Protein AF-A0A401NUR6-F1 (afdb_monomer_lite)

Foldseek 3Di:
DVVLVVLVVVLVVCCVPVNLVVSLVSLVVSVVVLVVVLVVVVVVVVVVVVVVVPPPDDDDDDDDDDDDDDDDDDDDDDDDDDDDDDDDDDDDDDDDPDPVVVVVVVVVVVVVCVLVSLVPGDLVSLVSLLVSLLSNLVSCLVVLVLVSNVVSLVVSCSSPVQALSSLQSQLSSCVSVVNNVSNLVSLVSSCVVPVPDPVSVVSND

InterPro domains:
  IPR011990 Tetratricopeptide-like helical domain superfamily [G3DSA:1.25.40.10] (119-204)
  IPR011990 Tetratricopeptide-like helical domain superfamily [SSF48452] (119-204)
  IPR019734 Tetratricopeptide repeat [PS50005] (164-197)
  IPR051722 Endocytosis and PI4K-regulating protein [PTHR23083] (4-204)

Structure (mmCIF, N/CA/C/O backbone):
data_AF-A0A401NUR6-F1
#
_entry.id   AF-A0A401NUR6-F1
#
loop_
_atom_site.group_PDB
_atom_site.id
_atom_site.type_symbol
_atom_site.label_atom_id
_atom_site.label_alt_id
_atom_site.label_comp_id
_atom_site.label_asym_id
_atom_site.label_entity_id
_atom_site.label_seq_id
_atom_site.pdbx_PDB_ins_code
_atom_site.Cartn_x
_atom_site.Cartn_y
_atom_site.Cartn_z
_atom_site.occupancy
_atom_site.B_iso_or_equiv
_atom_site.auth_seq_id
_atom_site.auth_comp_id
_atom_site.auth_asym_id
_atom_site.auth_atom_id
_atom_site.pdbx_PDB_model_num
ATOM 1 N N . MET A 1 1 ? 5.534 -1.173 19.220 1.00 58.62 1 MET A N 1
ATOM 2 C CA . MET A 1 1 ? 6.115 -1.727 17.972 1.00 58.62 1 MET A CA 1
ATOM 3 C C . MET A 1 1 ? 5.494 -3.069 17.575 1.00 58.62 1 MET A C 1
ATOM 5 O O . MET A 1 1 ? 4.921 -3.128 16.500 1.00 58.62 1 MET A O 1
ATOM 9 N N . LEU A 1 2 ? 5.510 -4.109 18.428 1.00 65.81 2 LEU A N 1
ATOM 10 C CA . LEU A 1 2 ? 4.857 -5.408 18.139 1.00 65.81 2 LEU A CA 1
ATOM 11 C C . LEU A 1 2 ? 3.364 -5.289 17.775 1.00 65.81 2 LEU A C 1
ATOM 13 O O . LEU A 1 2 ? 2.884 -6.010 16.906 1.00 65.81 2 LEU A O 1
ATOM 17 N N . ALA A 1 3 ? 2.660 -4.333 18.387 1.00 77.31 3 ALA A N 1
ATOM 18 C CA . ALA A 1 3 ? 1.256 -4.055 18.090 1.00 77.31 3 ALA A CA 1
ATOM 19 C C . ALA A 1 3 ? 1.010 -3.675 16.616 1.00 77.31 3 ALA A C 1
ATOM 21 O O . ALA A 1 3 ? 0.062 -4.170 16.022 1.00 77.31 3 ALA A O 1
ATOM 22 N N . LEU A 1 4 ? 1.885 -2.873 15.993 1.00 78.62 4 LEU A N 1
ATOM 23 C CA . LEU A 1 4 ? 1.709 -2.437 14.598 1.00 78.62 4 LEU A CA 1
ATOM 24 C C . LEU A 1 4 ? 1.907 -3.594 13.609 1.00 78.62 4 LEU A C 1
ATOM 26 O O . LEU A 1 4 ? 1.141 -3.723 12.659 1.00 78.62 4 LEU A O 1
ATOM 30 N N . ASN A 1 5 ? 2.854 -4.497 13.880 1.00 80.12 5 ASN A N 1
ATOM 31 C CA . ASN A 1 5 ? 3.064 -5.688 13.051 1.00 80.12 5 ASN A CA 1
ATOM 32 C C . ASN A 1 5 ? 1.850 -6.632 13.067 1.00 80.12 5 ASN A C 1
ATOM 34 O O . ASN A 1 5 ? 1.477 -7.175 12.031 1.00 80.12 5 ASN A O 1
ATOM 38 N N . LEU A 1 6 ? 1.208 -6.802 14.227 1.00 91.06 6 LEU A N 1
ATOM 39 C CA . LEU A 1 6 ? -0.028 -7.585 14.346 1.00 91.06 6 LEU A CA 1
ATOM 40 C C . LEU A 1 6 ? -1.186 -6.949 13.567 1.00 91.06 6 LEU A C 1
ATOM 42 O O . LEU A 1 6 ? -2.004 -7.663 12.987 1.00 91.06 6 LEU A O 1
ATOM 46 N N . LEU A 1 7 ? -1.239 -5.618 13.515 1.00 93.00 7 LEU A N 1
ATOM 47 C CA . LEU A 1 7 ? -2.294 -4.899 12.809 1.00 93.00 7 LEU A CA 1
ATOM 48 C C . LEU A 1 7 ? -2.181 -5.023 11.292 1.00 93.00 7 LEU A C 1
ATOM 50 O O . LEU A 1 7 ? -3.210 -5.130 10.642 1.00 93.00 7 LEU A O 1
ATOM 54 N N . PHE A 1 8 ? -0.979 -5.137 10.722 1.00 94.25 8 PHE A N 1
ATOM 55 C CA . PHE A 1 8 ? -0.846 -5.464 9.296 1.00 94.25 8 PHE A CA 1
ATOM 56 C C . PHE A 1 8 ? -1.470 -6.820 8.949 1.00 94.25 8 PHE A C 1
ATOM 58 O O . PHE A 1 8 ? -2.132 -6.961 7.922 1.00 94.25 8 PHE A O 1
ATOM 65 N N . THR A 1 9 ? -1.307 -7.821 9.817 1.00 95.25 9 THR A N 1
ATOM 66 C CA . THR A 1 9 ? -1.997 -9.106 9.654 1.00 95.25 9 THR A CA 1
ATOM 67 C C . THR A 1 9 ? -3.508 -8.938 9.801 1.00 95.25 9 THR A C 1
ATOM 69 O O . THR A 1 9 ? -4.257 -9.507 9.010 1.00 95.25 9 THR A O 1
ATOM 72 N N . LYS A 1 10 ? -3.965 -8.124 10.765 1.00 96.50 10 LYS A N 1
ATOM 73 C CA . LYS A 1 10 ? -5.389 -7.803 10.942 1.00 96.50 10 LYS A CA 1
ATOM 74 C C . LYS A 1 10 ? -5.988 -7.175 9.678 1.00 96.50 10 LYS A C 1
ATOM 76 O O . LYS A 1 10 ? -6.995 -7.686 9.209 1.00 96.50 10 LYS A O 1
ATOM 81 N N . VAL A 1 11 ? -5.341 -6.163 9.090 1.00 97.94 11 VAL A N 1
ATOM 82 C CA . VAL A 1 11 ? -5.771 -5.512 7.835 1.00 97.94 11 VAL A CA 1
ATOM 83 C C . VAL A 1 11 ? -5.999 -6.551 6.738 1.00 97.94 11 VAL A C 1
ATOM 85 O O . VAL A 1 11 ? -7.065 -6.581 6.133 1.00 97.94 11 VAL A O 1
ATOM 88 N N . LYS A 1 12 ? -5.037 -7.458 6.525 1.00 96.44 12 LYS A N 1
ATOM 89 C CA . LYS A 1 12 ? -5.152 -8.511 5.503 1.00 96.44 12 LYS A CA 1
ATOM 90 C C . LYS A 1 12 ? -6.311 -9.471 5.770 1.00 96.44 12 LYS A C 1
ATOM 92 O O . LYS A 1 12 ? -7.016 -9.850 4.841 1.00 96.44 12 LYS A O 1
ATOM 97 N N . LEU A 1 13 ? -6.519 -9.865 7.027 1.00 97.50 13 LEU A N 1
ATOM 98 C CA . LEU A 1 13 ? -7.640 -10.731 7.401 1.00 97.50 13 LEU A CA 1
ATOM 99 C C . LEU A 1 13 ? -8.987 -10.030 7.207 1.00 97.50 13 LEU A C 1
ATOM 101 O O . LEU A 1 13 ? -9.933 -10.643 6.720 1.00 97.50 13 LEU A O 1
ATOM 105 N N . GLU A 1 14 ? -9.083 -8.752 7.568 1.00 97.81 14 GLU A N 1
ATOM 106 C CA . GLU A 1 14 ? -10.308 -7.972 7.401 1.00 97.81 14 GLU A CA 1
ATOM 107 C C . GLU A 1 14 ? -10.620 -7.719 5.930 1.00 97.81 14 GLU A C 1
ATOM 109 O O . GLU A 1 14 ? -11.770 -7.895 5.539 1.00 97.81 14 GLU A O 1
ATOM 114 N N . ALA A 1 15 ? -9.614 -7.438 5.099 1.00 96.94 15 ALA A N 1
ATOM 115 C CA . ALA A 1 15 ? -9.795 -7.289 3.657 1.00 96.94 15 ALA A CA 1
ATOM 116 C C . ALA A 1 15 ? -10.427 -8.546 3.034 1.00 96.94 15 ALA A C 1
ATOM 118 O O . ALA A 1 15 ? -11.367 -8.442 2.250 1.00 96.94 15 ALA A O 1
ATOM 119 N N . VAL A 1 16 ? -9.976 -9.736 3.450 1.00 97.06 16 VAL A N 1
ATOM 120 C CA . VAL A 1 16 ? -10.488 -11.021 2.943 1.00 97.06 16 VAL A CA 1
ATOM 121 C C . VAL A 1 16 ? -11.868 -11.376 3.506 1.00 97.06 16 VAL A C 1
ATOM 123 O O . VAL A 1 16 ? -12.707 -11.902 2.778 1.00 97.06 16 VAL A O 1
ATOM 126 N N . HIS A 1 17 ? -12.114 -11.146 4.799 1.00 97.12 17 HIS A N 1
ATOM 127 C CA . HIS A 1 17 ? -13.308 -11.674 5.477 1.00 97.12 17 HIS A CA 1
ATOM 128 C C . HIS A 1 17 ? -14.445 -10.671 5.673 1.00 97.12 17 HIS A C 1
ATOM 130 O O . HIS A 1 17 ? -15.590 -11.086 5.842 1.00 97.12 17 HIS A O 1
ATOM 136 N N . LYS A 1 18 ? -14.140 -9.375 5.698 1.00 97.62 18 LYS A N 1
ATOM 137 C CA . LYS A 1 18 ? -15.107 -8.296 5.945 1.00 97.62 18 LYS A CA 1
ATOM 138 C C . LYS A 1 18 ? -15.188 -7.307 4.783 1.00 97.62 18 LYS A C 1
ATOM 140 O O . LYS A 1 18 ? -16.236 -6.704 4.588 1.00 97.62 18 LYS A O 1
ATOM 145 N N . GLY A 1 19 ? -14.111 -7.176 4.014 1.00 97.00 19 GLY A N 1
ATOM 146 C CA . GLY A 1 19 ? -14.004 -6.285 2.868 1.00 97.00 19 GLY A CA 1
ATOM 147 C C . GLY A 1 19 ? -13.037 -5.118 3.101 1.00 97.00 19 GLY A C 1
ATOM 148 O O . GLY A 1 19 ? -12.604 -4.860 4.232 1.00 97.00 19 GLY A O 1
ATOM 149 N N . PRO A 1 20 ? -12.680 -4.400 2.023 1.00 97.62 20 PRO A N 1
ATOM 150 C CA . PRO A 1 20 ? -11.660 -3.357 2.061 1.00 97.62 20 PRO A CA 1
ATOM 151 C C . PRO A 1 20 ? -12.065 -2.118 2.873 1.00 97.62 20 PRO A C 1
ATOM 153 O O . PRO A 1 20 ? -11.185 -1.435 3.396 1.00 97.62 20 PRO A O 1
ATOM 156 N N . GLU A 1 21 ? -13.362 -1.823 3.038 1.00 97.56 21 GLU A N 1
ATOM 157 C CA . GLU A 1 21 ? -13.798 -0.680 3.855 1.00 97.56 21 GLU A CA 1
ATOM 158 C C . GLU A 1 21 ? -13.487 -0.860 5.344 1.00 97.56 21 GLU A C 1
ATOM 160 O O . GLU A 1 21 ? -13.008 0.079 5.977 1.00 97.56 21 GLU A O 1
ATOM 165 N N . GLU A 1 22 ? -13.700 -2.057 5.899 1.00 97.38 22 GLU A N 1
ATOM 166 C CA . GLU A 1 22 ? -13.337 -2.333 7.295 1.00 97.38 22 GLU A CA 1
ATOM 167 C C . GLU A 1 22 ? -11.814 -2.313 7.470 1.00 97.38 22 GLU A C 1
ATOM 169 O O . GLU A 1 22 ? -11.290 -1.721 8.414 1.00 97.38 22 GLU A O 1
ATOM 174 N N . ALA A 1 23 ? -11.086 -2.933 6.539 1.00 98.12 23 ALA A N 1
ATOM 175 C CA . ALA A 1 23 ? -9.629 -2.973 6.583 1.00 98.12 23 ALA A CA 1
ATOM 176 C C . ALA A 1 23 ? -9.018 -1.557 6.574 1.00 98.12 23 ALA A C 1
ATOM 178 O O . ALA A 1 23 ? -8.041 -1.299 7.283 1.00 98.12 23 ALA A O 1
ATOM 179 N N . LEU A 1 24 ? -9.629 -0.622 5.835 1.00 98.25 24 LEU A N 1
ATOM 180 C CA . LEU A 1 24 ? -9.238 0.789 5.829 1.00 98.25 24 LEU A CA 1
ATOM 181 C C . LEU A 1 24 ? -9.415 1.454 7.193 1.00 98.25 24 LEU A C 1
ATOM 183 O O . LEU A 1 24 ? -8.626 2.337 7.531 1.00 98.25 24 LEU A O 1
ATOM 187 N N . GLU A 1 25 ? -10.399 1.039 7.988 1.00 97.94 25 GLU A N 1
ATOM 188 C CA . GLU A 1 25 ? -10.569 1.586 9.331 1.00 97.94 25 GLU A CA 1
ATOM 189 C C . GLU A 1 25 ? -9.449 1.144 10.265 1.00 97.94 25 GLU A C 1
ATOM 191 O O . GLU A 1 25 ? -8.862 1.971 10.964 1.00 97.94 25 GLU A O 1
ATOM 196 N N . THR A 1 26 ? -9.008 -0.109 10.148 1.00 97.38 26 THR A N 1
ATOM 197 C CA . THR A 1 26 ? -7.784 -0.551 10.824 1.00 97.38 26 THR A CA 1
ATOM 198 C C . THR A 1 26 ? -6.552 0.226 10.340 1.00 97.38 26 THR A C 1
ATOM 200 O O . THR A 1 26 ? -5.696 0.565 11.158 1.00 97.38 26 THR A O 1
ATOM 203 N N . CYS A 1 27 ? -6.443 0.581 9.053 1.00 97.19 27 CYS A N 1
ATOM 204 C CA . CYS A 1 27 ? -5.358 1.453 8.583 1.00 97.19 27 CYS A CA 1
ATOM 205 C C . CYS A 1 27 ? -5.396 2.845 9.240 1.00 97.19 27 CYS A C 1
ATOM 207 O O . CYS A 1 27 ? -4.339 3.374 9.594 1.00 97.19 27 CYS A O 1
ATOM 209 N N . LYS A 1 28 ? -6.582 3.434 9.450 1.00 96.88 28 LYS A N 1
ATOM 210 C CA . LYS A 1 28 ? -6.713 4.711 10.175 1.00 96.88 28 LYS A CA 1
ATOM 211 C C . LYS A 1 28 ? -6.292 4.579 11.636 1.00 96.88 28 LYS A C 1
ATOM 213 O O . LYS A 1 28 ? -5.540 5.424 12.123 1.00 96.88 28 LYS A O 1
ATOM 218 N N . ASP A 1 29 ? -6.691 3.500 12.307 1.00 95.50 29 ASP A N 1
ATOM 219 C CA . ASP A 1 29 ? -6.251 3.209 13.676 1.00 95.50 29 ASP A CA 1
ATOM 220 C C . ASP A 1 29 ? -4.723 3.085 13.758 1.00 95.50 29 ASP A C 1
ATOM 222 O O . ASP A 1 29 ? -4.089 3.617 14.673 1.00 95.50 29 ASP A O 1
ATOM 226 N N . MET A 1 30 ? -4.110 2.417 12.776 1.00 95.56 30 MET A N 1
ATOM 227 C CA . MET A 1 30 ? -2.655 2.297 12.668 1.00 95.56 30 MET A CA 1
ATOM 228 C C . MET A 1 30 ? -1.971 3.655 12.487 1.00 95.56 30 MET A C 1
ATOM 230 O O . MET A 1 30 ? -0.959 3.896 13.148 1.00 95.56 30 MET A O 1
ATOM 234 N N . LEU A 1 31 ? -2.515 4.549 11.649 1.00 94.81 31 LEU A N 1
ATOM 235 C CA . LEU A 1 31 ? -2.001 5.917 11.496 1.00 94.81 31 LEU A CA 1
ATOM 236 C C . LEU A 1 31 ? -2.073 6.693 12.814 1.00 94.81 31 LEU A C 1
ATOM 238 O O . LEU A 1 31 ? -1.086 7.311 13.206 1.00 94.81 31 LEU A O 1
ATOM 242 N N . ASN A 1 32 ? -3.196 6.619 13.529 1.00 93.00 32 ASN A N 1
ATOM 243 C CA . ASN A 1 32 ? -3.353 7.284 14.822 1.00 93.00 32 ASN A CA 1
ATOM 244 C C . ASN A 1 32 ? -2.347 6.749 15.861 1.00 93.00 32 ASN A C 1
ATOM 246 O O . ASN A 1 32 ? -1.653 7.512 16.531 1.00 93.00 32 ASN A O 1
ATOM 250 N N . MET A 1 33 ? -2.182 5.425 15.948 1.00 91.88 33 MET A N 1
ATOM 251 C CA . MET A 1 33 ? -1.168 4.821 16.821 1.00 91.88 33 MET A CA 1
ATOM 252 C C . MET A 1 33 ? 0.257 5.222 16.443 1.00 91.88 33 MET A C 1
ATOM 254 O O . MET A 1 33 ? 1.085 5.446 17.328 1.00 91.88 33 MET A O 1
ATOM 258 N N . TRP A 1 34 ? 0.555 5.317 15.147 1.00 92.50 34 TRP A N 1
ATOM 259 C CA . TRP A 1 34 ? 1.843 5.805 14.675 1.00 92.50 34 TRP A CA 1
ATOM 260 C C . TRP A 1 34 ? 2.076 7.261 15.091 1.00 92.50 34 TRP A C 1
ATOM 262 O O . TRP A 1 34 ? 3.149 7.566 15.605 1.00 92.50 34 TRP A O 1
ATOM 272 N N . GLN A 1 35 ? 1.075 8.137 14.945 1.00 90.50 35 GLN A N 1
ATOM 273 C CA . GLN A 1 35 ? 1.160 9.549 15.341 1.00 90.50 35 GLN A CA 1
ATOM 274 C C . GLN A 1 35 ? 1.428 9.703 16.841 1.00 90.50 35 GLN A C 1
ATOM 276 O O . GLN A 1 35 ? 2.302 10.473 17.230 1.00 90.50 35 GLN A O 1
ATOM 281 N N . ILE A 1 36 ? 0.736 8.927 17.682 1.00 90.19 36 ILE A N 1
ATOM 282 C CA . ILE A 1 36 ? 0.962 8.917 19.135 1.00 90.19 36 ILE A CA 1
ATOM 283 C C . ILE A 1 36 ? 2.396 8.467 19.455 1.00 90.19 36 ILE A C 1
ATOM 285 O O . ILE A 1 36 ? 3.083 9.096 20.261 1.00 90.19 36 ILE A O 1
ATOM 289 N N . ALA A 1 37 ? 2.868 7.396 18.809 1.00 87.31 37 ALA A N 1
ATOM 290 C CA . ALA A 1 37 ? 4.223 6.887 19.008 1.00 87.31 37 ALA A CA 1
ATOM 291 C C . ALA A 1 37 ? 5.293 7.888 18.541 1.00 87.31 37 ALA A C 1
ATOM 293 O O . ALA A 1 37 ? 6.293 8.087 19.230 1.00 87.31 37 ALA A O 1
ATOM 294 N N . HIS A 1 38 ? 5.073 8.545 17.402 1.00 85.50 38 HIS A N 1
ATOM 295 C CA . HIS A 1 38 ? 5.944 9.598 16.888 1.00 85.50 38 HIS A CA 1
ATOM 296 C C . HIS A 1 38 ? 5.995 10.779 17.864 1.00 85.50 38 HIS A C 1
ATOM 298 O O . HIS A 1 38 ? 7.075 11.097 18.349 1.00 85.50 38 HIS A O 1
ATOM 304 N N . ALA A 1 39 ? 4.850 11.327 18.280 1.00 85.56 39 ALA A N 1
ATOM 305 C CA . ALA A 1 39 ? 4.787 12.436 19.236 1.00 85.56 39 ALA A CA 1
ATOM 306 C C . ALA A 1 39 ? 5.505 12.127 20.563 1.00 85.56 39 ALA A C 1
ATOM 308 O O . ALA A 1 39 ? 6.230 12.973 21.086 1.00 85.56 39 ALA A O 1
ATOM 309 N N . SER A 1 40 ? 5.365 10.900 21.082 1.00 82.44 40 SER A N 1
ATOM 310 C CA . SER A 1 40 ? 6.070 10.481 22.301 1.00 82.44 40 SER A CA 1
ATOM 311 C C . SER A 1 40 ? 7.595 10.490 22.143 1.00 82.44 40 SER A C 1
ATOM 313 O O . SER A 1 40 ? 8.303 10.916 23.048 1.00 82.44 40 SER A O 1
ATOM 315 N N . HIS A 1 41 ? 8.104 10.110 20.967 1.00 72.56 41 HIS A N 1
ATOM 316 C CA . HIS A 1 41 ? 9.540 10.050 20.701 1.00 72.56 41 HIS A CA 1
ATOM 317 C C . HIS A 1 41 ? 10.178 11.443 20.586 1.00 72.56 41 HIS A C 1
ATOM 319 O O . HIS A 1 41 ? 11.355 11.609 20.890 1.00 72.56 41 HIS A O 1
ATOM 325 N N . PHE A 1 42 ? 9.423 12.450 20.144 1.00 65.75 42 PHE A N 1
ATOM 326 C CA . PHE A 1 42 ? 9.916 13.828 20.057 1.00 65.75 42 PHE A CA 1
ATOM 327 C C . PHE A 1 42 ? 9.727 14.600 21.369 1.00 65.75 42 PHE A C 1
ATOM 329 O O . PHE A 1 42 ? 10.606 15.373 21.739 1.00 65.75 42 PHE A O 1
ATOM 336 N N . SER A 1 43 ? 8.662 14.316 22.130 1.00 65.31 43 SER A N 1
ATOM 337 C CA . SER A 1 43 ? 8.451 14.913 23.457 1.00 65.31 43 SER A CA 1
ATOM 338 C C . SER A 1 43 ? 9.546 14.556 24.473 1.00 65.31 43 SER A C 1
ATOM 340 O O . SER A 1 43 ? 9.743 15.309 25.430 1.00 65.31 43 SER A O 1
ATOM 342 N N . ASP A 1 44 ? 10.229 13.422 24.309 1.00 56.31 44 ASP A N 1
ATOM 343 C CA . ASP A 1 44 ? 11.349 13.034 25.173 1.00 56.31 44 ASP A CA 1
ATOM 344 C C . ASP A 1 44 ? 12.678 13.690 24.743 1.00 56.31 44 ASP A C 1
ATOM 346 O O . ASP A 1 44 ? 13.501 14.018 25.600 1.00 56.31 44 ASP A O 1
ATOM 350 N N . CYS A 1 45 ? 12.863 13.997 23.452 1.00 53.50 45 CYS A N 1
ATOM 351 C CA . CYS A 1 45 ? 14.056 14.698 22.956 1.00 53.50 45 CYS A CA 1
ATOM 352 C C . CYS A 1 45 ? 14.140 16.161 23.421 1.00 53.50 45 CYS A C 1
ATOM 354 O O . CYS A 1 45 ? 15.243 16.655 23.661 1.00 53.50 45 CYS A O 1
ATOM 356 N N . ASP A 1 46 ? 13.004 16.836 23.619 1.00 50.75 46 ASP A N 1
ATOM 357 C CA . ASP A 1 46 ? 12.974 18.204 24.164 1.00 50.75 46 ASP A CA 1
ATOM 358 C C . ASP A 1 46 ? 13.452 18.271 25.627 1.00 50.75 46 ASP A C 1
ATOM 360 O O . ASP A 1 46 ? 13.884 19.319 26.106 1.00 50.75 46 ASP A O 1
ATOM 364 N N . LYS A 1 47 ? 13.425 17.143 26.352 1.00 50.22 47 LYS A N 1
ATOM 365 C CA . LYS A 1 47 ? 13.945 17.062 27.725 1.00 50.22 47 LYS 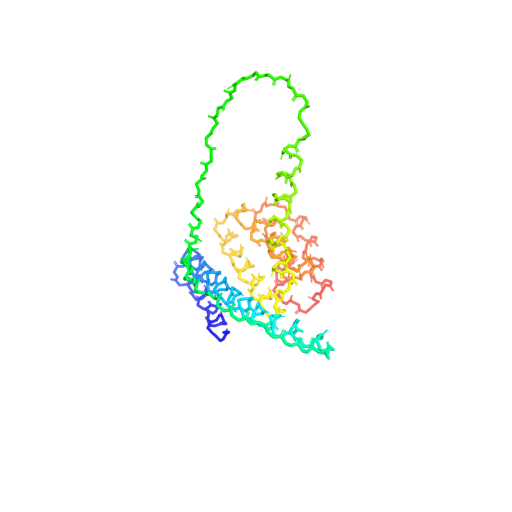A CA 1
ATOM 366 C C . LYS A 1 47 ? 15.450 16.805 27.754 1.00 50.22 47 LYS A C 1
ATOM 368 O O . LYS A 1 47 ? 16.137 17.368 28.604 1.00 50.22 47 LYS A O 1
ATOM 373 N N . GLU A 1 48 ? 15.984 16.010 26.829 1.00 45.03 48 GLU A N 1
ATOM 374 C CA . GLU A 1 48 ? 17.430 15.751 26.742 1.00 45.03 48 GLU A CA 1
ATOM 375 C C . GLU A 1 48 ? 18.220 16.938 26.174 1.00 45.03 48 GLU A C 1
ATOM 377 O O . GLU A 1 48 ? 19.334 17.195 26.634 1.00 45.03 48 GLU A O 1
ATOM 382 N N . SER A 1 49 ? 17.644 17.720 25.251 1.00 46.06 49 SER A N 1
ATOM 383 C CA . SER A 1 49 ? 18.283 18.954 24.762 1.00 46.06 49 SER A CA 1
ATOM 384 C C . SER A 1 49 ? 18.444 19.999 25.878 1.00 46.06 49 SER A C 1
ATOM 386 O O . SER A 1 49 ? 19.482 20.655 25.965 1.00 46.06 49 SER A O 1
ATOM 388 N N . SER A 1 50 ? 17.485 20.062 26.811 1.00 45.53 50 SER A N 1
ATOM 389 C CA . SER A 1 50 ? 17.536 20.959 27.975 1.00 45.53 50 SER A CA 1
ATOM 390 C C . SER A 1 50 ? 18.595 20.579 29.027 1.00 45.53 50 SER A C 1
ATOM 392 O O . SER A 1 50 ? 19.037 21.434 29.793 1.00 45.53 50 SER A O 1
ATOM 394 N N . LEU A 1 51 ? 19.055 19.320 29.049 1.00 46.72 51 LEU A N 1
ATOM 395 C CA . LEU A 1 51 ? 20.129 18.857 29.941 1.00 46.72 51 LEU A CA 1
ATOM 396 C C . LEU A 1 51 ? 21.531 19.070 29.346 1.00 46.72 51 LEU A C 1
ATOM 398 O O . LEU A 1 51 ? 22.508 19.122 30.094 1.00 46.72 51 LEU A O 1
ATOM 402 N N . ALA A 1 52 ? 21.642 19.225 28.023 1.00 43.44 52 ALA A N 1
ATOM 403 C CA . ALA A 1 52 ? 22.916 19.431 27.333 1.00 43.44 52 ALA A CA 1
ATOM 404 C C . ALA A 1 52 ? 23.352 20.910 27.268 1.00 43.44 52 ALA A C 1
ATOM 406 O O . ALA A 1 52 ? 24.552 21.183 27.223 1.00 43.44 52 ALA A O 1
ATOM 407 N N . GLU A 1 53 ? 22.424 21.873 27.332 1.00 41.03 53 GLU A N 1
ATOM 408 C CA . GLU A 1 53 ? 22.762 23.312 27.340 1.00 41.03 53 GLU A CA 1
ATOM 409 C C . GLU A 1 53 ? 23.161 23.864 28.724 1.00 41.03 53 GLU A C 1
ATOM 411 O O . GLU A 1 53 ? 23.679 24.975 28.822 1.00 41.03 53 GLU A O 1
ATOM 416 N N . GLY A 1 54 ? 23.013 23.085 29.803 1.00 41.12 54 GLY A N 1
ATOM 417 C CA . GLY A 1 54 ? 23.385 23.504 31.163 1.00 41.12 54 GLY A CA 1
ATOM 418 C C . GLY A 1 54 ? 24.860 23.307 31.552 1.00 41.12 54 GLY A C 1
ATOM 419 O O . GLY A 1 54 ? 25.263 23.749 32.626 1.00 41.12 54 GLY A O 1
ATOM 420 N N . ALA A 1 55 ? 25.681 22.644 30.727 1.00 39.16 55 ALA A N 1
ATOM 421 C CA . ALA A 1 55 ? 26.998 22.137 31.146 1.00 39.16 55 ALA A CA 1
ATOM 422 C C . ALA A 1 55 ? 28.222 22.891 30.582 1.00 39.16 55 ALA A C 1
ATOM 424 O O . ALA A 1 55 ? 29.338 22.375 30.649 1.00 39.16 55 ALA A O 1
ATOM 425 N N . LEU A 1 56 ? 28.062 24.110 30.046 1.00 43.78 56 LEU A N 1
ATOM 426 C CA . LEU A 1 56 ? 29.186 24.901 29.517 1.00 43.78 56 LEU A CA 1
ATOM 427 C C . LEU A 1 56 ? 29.197 26.377 29.942 1.00 43.78 56 LEU A C 1
ATOM 429 O O . LEU A 1 56 ? 29.573 27.231 29.154 1.00 43.78 56 LEU A O 1
ATOM 433 N N . THR A 1 57 ? 28.909 26.705 31.203 1.00 41.84 57 THR A N 1
ATOM 434 C CA . THR A 1 57 ? 29.352 27.992 31.781 1.00 41.84 57 THR A CA 1
ATOM 435 C C . THR A 1 57 ? 29.526 27.904 33.296 1.00 41.84 57 THR A C 1
ATOM 437 O O . THR A 1 57 ? 28.729 28.447 34.052 1.00 41.84 57 THR A O 1
ATOM 440 N N . GLU A 1 58 ? 30.611 27.283 33.763 1.00 33.12 58 GLU A N 1
ATOM 441 C CA . GLU A 1 58 ? 31.105 27.506 35.129 1.00 33.12 58 GLU A CA 1
ATOM 442 C C . GLU A 1 58 ? 32.499 28.147 35.075 1.00 33.12 58 GLU A C 1
ATOM 444 O O . GLU A 1 58 ? 33.543 27.525 35.262 1.00 33.12 58 GLU A O 1
ATOM 449 N N . LYS A 1 59 ? 32.520 29.452 34.778 1.00 37.91 59 LYS A N 1
ATOM 450 C CA . LYS A 1 59 ? 33.608 30.337 35.200 1.00 37.91 59 LYS A CA 1
ATOM 451 C C . LYS A 1 59 ? 33.085 31.209 36.336 1.00 37.91 59 LYS A C 1
ATOM 453 O O . LYS A 1 59 ? 32.392 32.185 36.101 1.00 37.91 59 LYS A O 1
ATOM 458 N N . ARG A 1 60 ? 33.470 30.825 37.556 1.00 33.47 60 ARG A N 1
ATOM 459 C CA . ARG A 1 60 ? 34.007 31.697 38.613 1.00 33.47 60 ARG A CA 1
ATOM 460 C C . ARG A 1 60 ? 33.348 33.084 38.749 1.00 33.47 60 ARG A C 1
ATOM 462 O O . ARG A 1 60 ? 33.702 33.991 38.007 1.00 33.47 60 ARG A O 1
ATOM 469 N N . SER A 1 61 ? 32.569 33.271 39.820 1.00 30.11 61 SER A N 1
ATOM 470 C CA . SER A 1 61 ? 32.818 34.258 40.899 1.00 30.11 61 SER A CA 1
ATOM 471 C C . SER A 1 61 ? 31.528 34.875 41.477 1.00 30.11 61 SER A C 1
ATOM 473 O O . SER A 1 61 ? 30.844 35.635 40.809 1.00 30.11 61 SER A O 1
ATOM 475 N N . THR A 1 62 ? 31.310 34.617 42.773 1.00 30.47 62 THR A N 1
ATOM 476 C CA . THR A 1 62 ? 30.818 35.539 43.826 1.00 30.47 62 THR A CA 1
ATOM 477 C C . THR A 1 62 ? 29.505 36.335 43.687 1.00 30.47 62 THR A C 1
ATOM 479 O O . THR A 1 62 ? 29.458 37.344 42.997 1.00 30.47 62 THR A O 1
ATOM 482 N N . VAL A 1 63 ? 28.612 36.021 44.646 1.00 31.59 63 VAL A N 1
ATOM 483 C CA . VAL A 1 63 ? 27.953 36.926 45.627 1.00 31.59 63 VAL A CA 1
ATOM 484 C C . VAL A 1 63 ? 26.586 37.540 45.263 1.00 31.59 63 VAL A C 1
ATOM 486 O O . VAL A 1 63 ? 26.478 38.327 44.336 1.00 31.59 63 VAL A O 1
ATOM 489 N N . GLN A 1 64 ? 25.619 37.263 46.169 1.00 30.92 64 GLN A N 1
ATOM 490 C CA . GLN A 1 64 ? 24.338 37.957 46.454 1.00 30.92 64 GLN A CA 1
ATOM 491 C C . GLN A 1 64 ? 23.260 37.899 45.349 1.00 30.92 64 GLN A C 1
ATOM 493 O O . GLN A 1 64 ? 23.574 37.887 44.177 1.00 30.92 64 GLN A O 1
ATOM 498 N N . SER A 1 65 ? 21.946 37.903 45.585 1.00 27.48 65 SER A N 1
ATOM 499 C CA . SER A 1 65 ? 21.057 37.884 46.754 1.00 27.48 65 SER A CA 1
ATOM 500 C C . SER A 1 65 ? 19.615 37.813 46.201 1.00 27.48 65 SER A C 1
ATOM 502 O O . SER A 1 65 ? 19.336 38.419 45.174 1.00 27.48 65 SER A O 1
ATOM 504 N N . SER A 1 66 ? 18.712 37.174 46.955 1.00 29.02 66 SER A N 1
ATOM 505 C CA . SER A 1 66 ? 17.267 37.471 47.117 1.00 29.02 66 SER A CA 1
ATOM 506 C C . SER A 1 66 ? 16.227 37.334 45.976 1.00 29.02 66 SER A C 1
ATOM 508 O O . SER A 1 66 ? 16.230 38.101 45.025 1.00 29.02 66 SER A O 1
ATOM 510 N N . VAL A 1 67 ? 15.229 36.477 46.277 1.00 31.22 67 VAL A N 1
ATOM 511 C CA . VAL A 1 67 ? 13.750 36.675 46.268 1.00 31.22 67 VAL A CA 1
ATOM 512 C C . VAL A 1 67 ? 13.022 36.953 44.937 1.00 31.22 67 VAL A C 1
ATOM 514 O O . VAL A 1 67 ? 13.148 38.037 44.387 1.00 31.22 67 VAL A O 1
ATOM 517 N N . ALA A 1 68 ? 12.120 36.041 44.530 1.00 30.50 68 ALA A N 1
ATOM 518 C CA . ALA A 1 68 ? 10.659 36.266 44.441 1.00 30.50 68 ALA A CA 1
ATOM 519 C C . ALA A 1 68 ? 9.917 35.094 43.753 1.00 30.50 68 ALA A C 1
ATOM 521 O O . ALA A 1 68 ? 10.441 34.437 42.860 1.00 30.50 68 ALA A O 1
ATOM 522 N N . GLU A 1 69 ? 8.689 34.860 44.219 1.00 31.97 69 GLU A N 1
ATOM 523 C CA . GLU A 1 69 ? 7.692 33.866 43.798 1.00 31.97 69 GLU A CA 1
ATOM 524 C C . GLU A 1 69 ? 7.109 34.109 42.391 1.00 31.97 69 GLU A C 1
ATOM 526 O O . GLU A 1 69 ? 7.122 35.232 41.889 1.00 31.97 69 GLU A O 1
ATOM 531 N N . GLY A 1 70 ? 6.470 33.086 41.804 1.00 28.25 70 GLY A N 1
ATOM 532 C CA . GLY A 1 70 ? 5.519 33.301 40.707 1.00 28.25 70 GLY A CA 1
ATOM 533 C C . GLY A 1 70 ? 5.104 32.049 39.932 1.00 28.25 70 GLY A C 1
ATOM 534 O O . GLY A 1 70 ? 5.810 31.590 39.046 1.00 28.25 70 GLY A O 1
ATOM 535 N N . THR A 1 71 ? 3.917 31.532 40.245 1.00 38.69 71 THR A N 1
ATOM 536 C CA . THR A 1 71 ? 3.150 30.495 39.527 1.00 38.69 71 THR A CA 1
ATOM 537 C C . THR A 1 71 ? 2.898 30.825 38.049 1.00 38.69 71 THR A C 1
ATOM 539 O O . THR A 1 71 ? 2.497 31.952 37.758 1.00 38.69 71 THR A O 1
ATOM 542 N N . VAL A 1 72 ? 2.973 29.846 37.131 1.00 32.97 72 VAL A N 1
ATOM 543 C CA . VAL A 1 72 ? 2.449 30.000 35.757 1.00 32.97 72 VAL A CA 1
ATOM 544 C C . VAL A 1 72 ? 1.634 28.782 35.321 1.00 32.97 72 VAL A C 1
ATOM 546 O O . VAL A 1 72 ? 2.083 27.642 35.373 1.00 32.97 72 VAL A O 1
ATOM 549 N N . ALA A 1 73 ? 0.404 29.085 34.910 1.00 34.31 73 ALA A N 1
ATOM 550 C CA . ALA A 1 73 ? -0.617 28.190 34.400 1.00 34.31 73 ALA A CA 1
ATOM 551 C C . ALA A 1 73 ? -0.281 27.651 32.999 1.00 34.31 73 ALA A C 1
ATOM 553 O O . ALA A 1 73 ? 0.070 28.405 32.092 1.00 34.31 73 ALA A O 1
ATOM 554 N N . GLU A 1 74 ? -0.471 26.347 32.818 1.00 30.53 74 GLU A N 1
ATOM 555 C CA . GLU A 1 74 ? -0.227 25.624 31.572 1.00 30.53 74 GLU A CA 1
ATOM 556 C C . GLU A 1 74 ? -1.474 25.672 30.669 1.00 30.53 74 GLU A C 1
ATOM 558 O O . GLU A 1 74 ? -2.502 25.043 30.937 1.00 30.53 74 GLU A O 1
ATOM 563 N N . LYS A 1 75 ? -1.407 26.466 29.594 1.00 36.78 75 LYS A N 1
ATOM 564 C CA . LYS A 1 75 ? -2.441 26.518 28.552 1.00 36.78 75 LYS A CA 1
ATOM 565 C C . LYS A 1 75 ? -2.234 25.360 27.573 1.00 36.78 75 LYS A C 1
ATOM 567 O O . LYS A 1 75 ? -1.369 25.429 26.709 1.00 36.78 75 LYS A O 1
ATOM 572 N N . ARG A 1 76 ? -3.072 24.326 27.671 1.00 36.78 76 ARG A N 1
ATOM 573 C CA . ARG A 1 76 ? -3.250 23.320 26.611 1.00 36.78 76 ARG A CA 1
ATOM 574 C C . ARG A 1 76 ? -3.943 23.976 25.414 1.00 36.78 76 ARG A C 1
ATOM 576 O O . ARG A 1 76 ? -5.084 24.413 25.558 1.00 36.78 76 ARG A O 1
ATOM 583 N N . SER A 1 77 ? -3.295 24.031 24.250 1.00 33.16 77 SER A N 1
ATOM 584 C CA . SER A 1 77 ? -3.976 24.359 22.995 1.00 33.16 77 SER A CA 1
ATOM 585 C C . SER A 1 77 ? -4.241 23.076 22.201 1.00 33.16 77 SER A C 1
ATOM 587 O O . SER A 1 77 ? -3.340 22.377 21.752 1.00 33.16 77 SER A O 1
ATOM 589 N N . VAL A 1 78 ? -5.522 22.725 22.102 1.00 42.62 78 VAL A N 1
ATOM 590 C CA . VAL A 1 78 ? -6.043 21.690 21.205 1.00 42.62 78 VAL A CA 1
ATOM 591 C C . VAL A 1 78 ? -6.580 22.442 19.995 1.00 42.62 78 VAL A C 1
ATOM 593 O O . VAL A 1 78 ? -7.522 23.222 20.138 1.00 42.62 78 VAL A O 1
ATOM 596 N N . HIS A 1 79 ? -5.967 22.273 18.825 1.00 41.28 79 HIS A N 1
ATOM 597 C CA . HIS A 1 79 ? -6.397 22.977 17.618 1.00 41.28 79 HIS A CA 1
ATOM 598 C C . HIS A 1 79 ? -7.244 22.069 16.723 1.00 41.28 79 HIS A C 1
ATOM 600 O O . HIS A 1 79 ? -6.769 21.110 16.123 1.00 41.28 79 HIS A O 1
ATOM 606 N N . HIS A 1 80 ? -8.531 22.412 16.687 1.00 37.44 80 HIS A N 1
ATOM 607 C CA . HIS A 1 80 ? -9.577 21.917 15.803 1.00 37.44 80 HIS A CA 1
ATOM 608 C C . HIS A 1 80 ? -9.457 22.610 14.435 1.00 37.44 80 HIS A C 1
ATOM 610 O O . HIS A 1 80 ? -9.357 23.836 14.377 1.00 37.44 80 HIS A O 1
ATOM 616 N N . LEU A 1 81 ? -9.472 21.848 13.339 1.00 33.56 81 LEU A N 1
ATOM 617 C CA . LEU A 1 81 ? -9.418 22.379 11.973 1.00 33.56 81 LEU A CA 1
ATOM 618 C C . LEU A 1 81 ? -10.843 22.661 11.473 1.00 33.56 81 LEU A C 1
ATOM 620 O O . LEU A 1 81 ? -11.617 21.731 11.260 1.00 33.56 81 LEU A O 1
ATOM 624 N N . THR A 1 82 ? -11.185 23.935 11.269 1.00 40.81 82 THR A N 1
ATOM 625 C CA . THR A 1 82 ? -12.414 24.360 10.575 1.00 40.81 82 THR A CA 1
ATOM 626 C C . THR A 1 82 ? -12.033 25.217 9.364 1.00 40.81 82 THR A C 1
ATOM 628 O O . THR A 1 82 ? -11.159 26.076 9.468 1.00 40.81 82 THR A O 1
ATOM 631 N N . PHE A 1 83 ? -12.673 24.959 8.219 1.00 33.12 83 PHE A N 1
ATOM 632 C CA . PHE A 1 83 ? -12.462 25.646 6.936 1.00 33.12 83 PHE A CA 1
ATOM 633 C C . PHE A 1 83 ? -12.900 27.126 6.969 1.00 33.12 83 PHE A C 1
ATOM 635 O O . PHE A 1 83 ? -13.897 27.421 7.629 1.00 33.12 83 PHE A O 1
ATOM 642 N N . PRO A 1 84 ? -12.238 28.049 6.235 1.00 41.12 84 PRO A N 1
ATOM 643 C CA . PRO A 1 84 ? -12.701 29.428 6.115 1.00 41.12 84 PRO A CA 1
ATOM 644 C C . PRO A 1 84 ? -13.554 29.665 4.857 1.00 41.12 84 PRO A C 1
ATOM 646 O O . PRO A 1 84 ? -13.128 29.366 3.740 1.00 41.12 84 PRO A O 1
ATOM 649 N N . ASP A 1 85 ? -14.720 30.277 5.074 1.00 32.69 85 ASP A N 1
ATOM 650 C CA . ASP A 1 85 ? -15.567 30.918 4.064 1.00 32.69 85 ASP A CA 1
ATOM 651 C C . ASP A 1 85 ? -15.005 32.283 3.621 1.00 32.69 85 ASP A C 1
ATOM 653 O O . ASP A 1 85 ? -14.317 32.985 4.368 1.00 32.69 85 ASP A O 1
ATOM 657 N N . PHE A 1 86 ? -15.326 32.656 2.381 1.00 44.22 86 PHE A N 1
ATOM 658 C CA . PHE A 1 86 ? -14.944 33.901 1.710 1.00 44.22 86 PHE A CA 1
ATOM 659 C C . PHE A 1 86 ? -15.746 35.116 2.206 1.00 44.22 86 PHE A C 1
ATOM 661 O O . PHE A 1 86 ? -16.948 34.994 2.400 1.00 44.22 86 PHE A O 1
ATOM 668 N N . HIS A 1 87 ? -15.111 36.298 2.291 1.00 39.03 87 HIS A N 1
ATOM 669 C CA . HIS A 1 87 ? -15.574 37.547 1.651 1.00 39.03 87 HIS A CA 1
ATOM 670 C C . HIS A 1 87 ? -14.528 38.687 1.739 1.00 39.03 87 HIS A C 1
ATOM 672 O O . HIS A 1 87 ? -13.756 38.784 2.691 1.00 39.03 87 HIS A O 1
ATOM 678 N N . GLU A 1 88 ? -14.523 39.512 0.687 1.00 38.97 88 GLU A N 1
ATOM 679 C CA . GLU A 1 88 ? -13.646 40.650 0.353 1.00 38.97 88 GLU A CA 1
ATOM 680 C C . GLU A 1 88 ? -14.177 42.028 0.825 1.00 38.97 88 GLU A C 1
ATOM 682 O O . GLU A 1 88 ? -15.338 42.142 1.214 1.00 38.97 88 GLU A O 1
ATOM 687 N N . ALA A 1 89 ? -13.330 43.055 0.606 1.00 37.91 89 ALA A N 1
ATOM 688 C CA . ALA A 1 89 ? -13.540 44.521 0.609 1.00 37.91 89 ALA A CA 1
ATOM 689 C C . ALA A 1 89 ? -13.278 45.237 1.960 1.00 37.91 89 ALA A C 1
ATOM 691 O O . ALA A 1 89 ? -13.745 44.805 3.003 1.00 37.91 89 ALA A O 1
ATOM 692 N N . ASP A 1 90 ? -12.548 46.356 2.062 1.00 32.84 90 ASP A N 1
ATOM 693 C CA . ASP A 1 90 ? -12.023 47.282 1.055 1.00 32.84 90 ASP A CA 1
ATOM 694 C C . ASP A 1 90 ? -10.974 48.241 1.678 1.00 32.84 90 ASP A C 1
ATOM 696 O O . ASP A 1 90 ? -10.971 48.465 2.887 1.00 32.84 90 ASP A O 1
ATOM 700 N N . SER A 1 91 ? -10.201 48.908 0.811 1.00 37.00 91 SER A N 1
ATOM 701 C CA . SER A 1 91 ? -9.566 50.235 0.998 1.00 37.00 91 SER A CA 1
ATOM 702 C C . SER A 1 91 ? -8.330 50.448 1.905 1.00 37.00 91 SER A C 1
ATOM 704 O O . SER A 1 91 ? -8.350 50.273 3.118 1.00 37.00 91 SER A O 1
ATOM 706 N N . GLY A 1 92 ? -7.299 51.072 1.304 1.00 34.75 92 GLY A N 1
ATOM 707 C CA . GLY A 1 92 ? -6.465 52.084 1.978 1.00 34.75 92 GLY A CA 1
ATOM 708 C C . GLY A 1 92 ? -4.952 51.839 2.020 1.00 34.75 92 GLY A C 1
ATOM 709 O O . GLY A 1 92 ? -4.416 51.334 2.999 1.00 34.75 92 GLY A O 1
ATOM 710 N N . SER A 1 93 ? -4.236 52.287 0.986 1.00 43.31 93 SER A N 1
ATOM 711 C CA . SER A 1 93 ? -2.768 52.291 0.896 1.00 43.31 93 SER A CA 1
ATOM 712 C C . SER A 1 93 ? -2.097 53.256 1.890 1.00 43.31 93 SER A C 1
ATOM 714 O O . SER A 1 93 ? -2.120 54.468 1.682 1.00 43.31 93 SER A O 1
ATOM 716 N N . LEU A 1 94 ? -1.358 52.715 2.862 1.00 37.50 94 LEU A N 1
ATOM 717 C CA . LEU A 1 94 ? -0.190 53.354 3.482 1.00 37.50 94 LEU A CA 1
ATOM 718 C C . LEU A 1 94 ? 0.929 52.308 3.579 1.00 37.50 94 LEU A C 1
ATOM 720 O O . LEU A 1 94 ? 0.735 51.231 4.139 1.00 37.50 94 LEU A O 1
ATOM 724 N N . ARG A 1 95 ? 2.103 52.610 3.007 1.00 49.91 95 ARG A N 1
ATOM 725 C CA . ARG A 1 95 ? 3.309 51.774 3.119 1.00 49.91 95 ARG A CA 1
ATOM 726 C C . ARG A 1 95 ? 3.796 51.769 4.569 1.00 49.91 95 ARG A C 1
ATOM 728 O O . ARG A 1 95 ? 4.612 52.596 4.963 1.00 49.91 95 ARG A O 1
ATOM 735 N N . VAL A 1 96 ? 3.293 50.815 5.339 1.00 41.62 96 VAL A N 1
ATOM 736 C CA . VAL A 1 96 ? 3.874 50.346 6.599 1.00 41.62 96 VAL A CA 1
ATOM 737 C C . VAL A 1 96 ? 4.812 49.181 6.246 1.00 41.62 96 VAL A C 1
ATOM 739 O O . VAL A 1 96 ? 4.447 48.380 5.379 1.00 41.62 96 VAL A O 1
ATOM 742 N N . PRO A 1 97 ? 6.016 49.062 6.841 1.00 37.12 97 PRO A N 1
ATOM 743 C CA . PRO A 1 97 ? 6.852 47.874 6.690 1.00 37.12 97 PRO A CA 1
ATOM 744 C C . PRO A 1 97 ? 6.004 46.630 6.958 1.00 37.12 97 PRO A C 1
ATOM 746 O O . PRO A 1 97 ? 5.343 46.516 7.988 1.00 37.12 97 PRO A O 1
ATOM 749 N N . SER A 1 98 ? 5.926 45.767 5.953 1.00 42.88 98 SER A N 1
ATOM 750 C CA . SER A 1 98 ? 4.876 44.767 5.820 1.00 42.88 98 SER A CA 1
ATOM 751 C C . SER A 1 98 ? 4.893 43.758 6.972 1.00 42.88 98 SER A C 1
ATOM 753 O O . SER A 1 98 ? 5.703 42.835 6.990 1.00 42.88 98 SER A O 1
ATOM 755 N N . ILE A 1 99 ? 3.919 43.864 7.880 1.00 47.81 99 ILE A N 1
ATOM 756 C CA . ILE A 1 99 ? 3.518 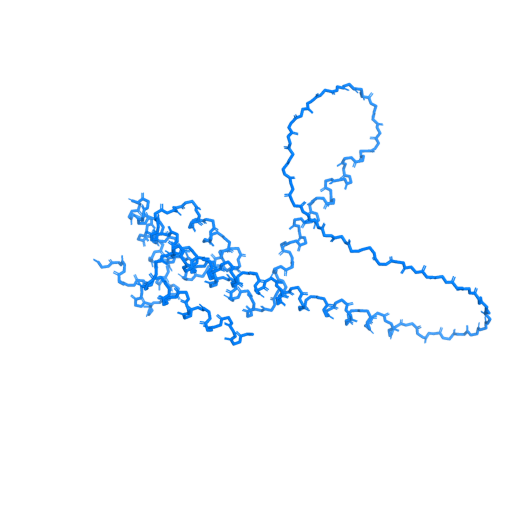42.772 8.786 1.00 47.81 99 ILE A CA 1
ATOM 757 C C . ILE A 1 99 ? 3.181 41.501 7.973 1.00 47.81 99 ILE A C 1
ATOM 759 O O . ILE A 1 99 ? 3.299 40.389 8.483 1.00 47.81 99 ILE A O 1
ATOM 763 N N . ALA A 1 100 ? 2.831 41.628 6.685 1.00 46.88 100 ALA A N 1
ATOM 764 C CA . ALA A 1 100 ? 2.594 40.487 5.806 1.00 46.88 100 ALA A CA 1
ATOM 765 C C . ALA A 1 100 ? 3.883 39.765 5.363 1.00 46.88 100 ALA A C 1
ATOM 767 O O . ALA A 1 100 ? 3.812 38.576 5.080 1.00 46.88 100 ALA A O 1
ATOM 768 N N . ALA A 1 101 ? 5.061 40.405 5.379 1.00 37.47 101 ALA A N 1
ATOM 769 C CA . ALA A 1 101 ? 6.326 39.705 5.120 1.00 37.47 101 ALA A CA 1
ATOM 770 C C . ALA A 1 101 ? 6.687 38.754 6.279 1.00 37.47 101 ALA A C 1
ATOM 772 O O . ALA A 1 101 ? 7.058 37.608 6.046 1.00 37.47 101 ALA A O 1
ATOM 773 N N . SER A 1 102 ? 6.458 39.184 7.526 1.00 41.19 102 SER A N 1
ATOM 774 C CA . SER A 1 102 ? 6.691 38.353 8.718 1.00 41.19 102 SER A CA 1
ATOM 775 C C . SER A 1 102 ? 5.676 37.204 8.858 1.00 41.19 102 SER A C 1
ATOM 777 O O . SER A 1 102 ? 6.018 36.124 9.333 1.00 41.19 102 SER A O 1
ATOM 779 N N . ARG A 1 103 ? 4.432 37.380 8.386 1.00 46.22 103 ARG A N 1
ATOM 780 C CA . ARG A 1 103 ? 3.405 36.318 8.418 1.00 46.22 103 ARG A CA 1
ATOM 781 C C . ARG A 1 103 ? 3.586 35.244 7.340 1.00 46.22 103 ARG A C 1
ATOM 783 O O . ARG A 1 103 ? 3.101 34.133 7.528 1.00 46.22 103 ARG A O 1
ATOM 790 N N . ILE A 1 104 ? 4.296 35.546 6.251 1.00 46.75 104 ILE A N 1
ATOM 791 C CA . ILE A 1 104 ? 4.660 34.549 5.232 1.00 46.75 104 ILE A CA 1
ATOM 792 C C . ILE A 1 104 ? 5.814 33.660 5.730 1.00 46.75 104 ILE A C 1
ATOM 794 O O . ILE A 1 104 ? 5.796 32.457 5.478 1.00 46.75 104 ILE A O 1
ATOM 798 N N . GLU A 1 105 ? 6.760 34.196 6.510 1.00 47.38 105 GLU A N 1
ATOM 799 C CA . GLU A 1 105 ? 7.829 33.385 7.121 1.00 47.38 105 GLU A CA 1
ATOM 800 C C . GLU A 1 105 ? 7.317 32.432 8.211 1.00 47.38 105 GLU A C 1
ATOM 802 O O . GLU A 1 105 ? 7.778 31.292 8.268 1.00 47.38 105 GLU A O 1
ATOM 807 N N . LEU A 1 106 ? 6.314 32.821 9.012 1.00 46.56 106 LEU A N 1
ATOM 808 C CA . LEU A 1 106 ? 5.729 31.899 9.999 1.00 46.56 106 LEU A CA 1
ATOM 809 C C . LEU A 1 106 ? 4.968 30.732 9.341 1.00 46.56 106 LEU A C 1
ATOM 811 O O . LEU A 1 106 ? 5.123 29.590 9.758 1.00 46.56 106 LEU A O 1
ATOM 815 N N . ALA A 1 107 ? 4.217 30.984 8.263 1.00 45.75 107 ALA A N 1
ATOM 816 C CA . ALA A 1 107 ? 3.475 29.928 7.564 1.00 45.75 107 ALA A CA 1
ATOM 817 C C . ALA A 1 107 ? 4.393 28.959 6.787 1.00 45.75 107 ALA A C 1
ATOM 819 O O . ALA A 1 107 ? 4.108 27.765 6.692 1.00 45.75 107 ALA A O 1
ATOM 820 N N . MET A 1 108 ? 5.519 29.449 6.258 1.00 39.66 108 MET A N 1
ATOM 821 C CA . MET A 1 108 ? 6.544 28.612 5.615 1.00 39.66 108 MET A CA 1
ATOM 822 C C . MET A 1 108 ? 7.350 27.798 6.638 1.00 39.66 108 MET A C 1
ATOM 824 O O . MET A 1 108 ? 7.791 26.690 6.331 1.00 39.66 108 MET A O 1
ATOM 828 N N . SER A 1 109 ? 7.510 28.315 7.860 1.00 38.59 109 SER A N 1
ATOM 829 C CA . SER A 1 109 ? 8.145 27.596 8.967 1.00 38.59 109 SER A CA 1
ATOM 830 C C . SER A 1 109 ? 7.280 26.446 9.489 1.00 38.59 109 SER A C 1
ATOM 832 O O . SER A 1 109 ? 7.832 25.407 9.834 1.00 38.59 109 SER A O 1
ATOM 834 N N . ASP A 1 110 ? 5.950 26.566 9.479 1.00 41.81 110 ASP A N 1
ATOM 835 C CA . ASP A 1 110 ? 5.051 25.496 9.945 1.00 41.81 110 ASP A CA 1
ATOM 836 C C . ASP A 1 110 ? 4.945 24.328 8.947 1.00 41.81 110 ASP A C 1
ATOM 838 O O . ASP A 1 110 ? 4.955 23.159 9.341 1.00 41.81 110 ASP A O 1
ATOM 842 N N . VAL A 1 111 ? 4.955 24.605 7.636 1.00 44.78 111 VAL A N 1
ATOM 843 C CA . VAL A 1 111 ? 5.064 23.550 6.604 1.00 44.78 111 VAL A CA 1
ATOM 844 C C . VAL A 1 111 ? 6.452 22.896 6.635 1.00 44.78 111 VAL A C 1
ATOM 846 O O . VAL A 1 111 ? 6.591 21.688 6.423 1.00 44.78 111 VAL A O 1
ATOM 849 N N . SER A 1 112 ? 7.485 23.677 6.960 1.00 39.47 112 SER A N 1
ATOM 850 C CA . SER A 1 112 ? 8.841 23.175 7.174 1.00 39.47 112 SER A CA 1
ATOM 851 C C . SER A 1 112 ? 8.928 22.303 8.430 1.00 39.47 112 SER A C 1
ATOM 853 O O . SER A 1 112 ? 9.483 21.213 8.358 1.00 39.47 112 SER A O 1
ATOM 855 N N . ALA A 1 113 ? 8.309 22.686 9.549 1.00 39.06 113 ALA A N 1
ATOM 856 C CA . ALA A 1 113 ? 8.285 21.889 10.774 1.00 39.06 113 ALA A CA 1
ATOM 857 C C . ALA A 1 113 ? 7.593 20.534 10.553 1.00 39.06 113 ALA A C 1
ATOM 859 O O . ALA A 1 113 ? 8.136 19.498 10.941 1.00 39.06 113 ALA A O 1
ATOM 860 N N . GLN A 1 114 ? 6.469 20.496 9.830 1.00 47.81 114 GLN A N 1
ATOM 861 C CA . GLN A 1 114 ? 5.809 19.233 9.477 1.00 47.81 114 GLN A CA 1
ATOM 862 C C . GLN A 1 114 ? 6.668 18.362 8.534 1.00 47.81 114 GLN A C 1
ATOM 864 O O . GLN A 1 114 ? 6.695 17.139 8.658 1.00 47.81 114 GLN A O 1
ATOM 869 N N . SER A 1 115 ? 7.427 18.978 7.620 1.00 43.16 115 SER A N 1
ATOM 870 C CA . SER A 1 115 ? 8.354 18.269 6.723 1.00 43.16 115 SER A CA 1
ATOM 871 C C . SER A 1 115 ? 9.651 17.817 7.418 1.00 43.16 115 SER A C 1
ATOM 873 O O . SER A 1 115 ? 10.214 16.784 7.059 1.00 43.16 115 SER A O 1
ATOM 875 N N . ILE A 1 116 ? 10.139 18.553 8.420 1.00 43.56 116 ILE A N 1
ATOM 876 C CA . ILE A 1 116 ? 11.362 18.249 9.181 1.00 43.56 116 ILE A CA 1
ATOM 877 C C . ILE A 1 116 ? 11.088 17.179 10.251 1.00 43.56 116 ILE A C 1
ATOM 879 O O . ILE A 1 116 ? 11.910 16.284 10.448 1.00 43.56 116 ILE A O 1
ATOM 883 N N . THR A 1 117 ? 9.918 17.202 10.894 1.00 50.94 117 THR A N 1
ATOM 884 C CA . THR A 1 117 ? 9.525 16.235 11.944 1.00 50.94 117 THR A CA 1
ATOM 885 C C . THR A 1 117 ? 9.390 14.801 11.429 1.00 50.94 117 THR A C 1
ATOM 887 O O . THR A 1 117 ? 9.683 13.849 12.155 1.00 50.94 117 THR A O 1
ATOM 890 N N . VAL A 1 118 ? 9.024 14.617 10.157 1.00 52.91 118 VAL A N 1
ATOM 891 C CA . VAL A 1 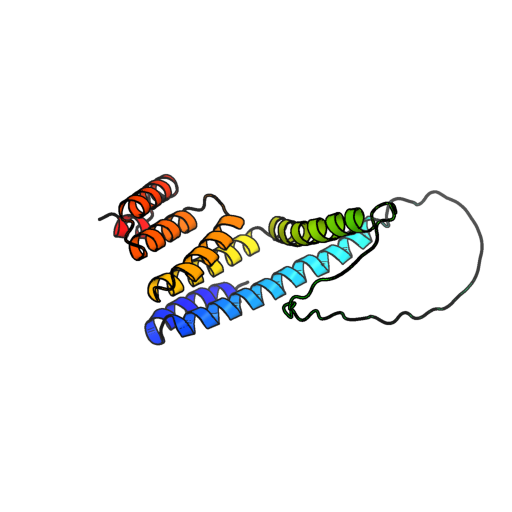118 ? 9.042 13.298 9.503 1.00 52.91 118 VAL A CA 1
ATOM 892 C C . VAL A 1 118 ? 10.462 12.900 9.078 1.00 52.91 118 VAL A C 1
ATOM 894 O O . VAL A 1 118 ? 10.836 11.735 9.214 1.00 52.91 118 VAL A O 1
ATOM 897 N N . LYS A 1 119 ? 11.297 13.855 8.637 1.00 51.66 119 LYS A N 1
ATOM 898 C CA . LYS A 1 119 ? 12.690 13.596 8.211 1.00 51.66 119 LYS A CA 1
ATOM 899 C C . LYS A 1 119 ? 13.597 13.087 9.336 1.00 51.66 119 LYS A C 1
ATOM 901 O O . LYS A 1 119 ? 14.561 12.385 9.047 1.00 51.66 119 LYS A O 1
ATOM 906 N N . HIS A 1 120 ? 13.285 13.409 10.592 1.00 54.69 120 HIS A N 1
ATOM 907 C CA . HIS A 1 120 ? 14.034 12.951 11.770 1.00 54.69 120 HIS A CA 1
ATOM 908 C C . HIS A 1 120 ? 13.377 11.791 12.523 1.00 54.69 120 HIS A C 1
ATOM 910 O O . HIS A 1 120 ? 13.900 11.365 13.554 1.00 54.69 120 HIS A O 1
ATOM 916 N N . ALA A 1 121 ? 12.249 11.258 12.039 1.00 66.06 121 ALA A N 1
ATOM 917 C CA . ALA A 1 121 ? 11.671 10.073 12.652 1.00 66.06 121 ALA A CA 1
ATOM 918 C C . ALA A 1 121 ? 12.692 8.918 12.587 1.00 66.06 121 ALA A C 1
ATOM 920 O O . ALA A 1 121 ? 13.350 8.734 11.556 1.00 66.06 121 ALA A O 1
ATOM 921 N N . PRO A 1 122 ? 12.840 8.119 13.662 1.00 83.31 122 PRO A N 1
ATOM 922 C CA . PRO A 1 122 ? 13.611 6.887 13.614 1.00 83.31 122 PRO A CA 1
ATOM 923 C C . PRO A 1 122 ? 13.257 6.098 12.357 1.00 83.31 122 PRO A C 1
ATOM 925 O O . PRO A 1 122 ? 12.076 5.900 12.073 1.00 83.31 122 PRO A O 1
ATOM 928 N N . LYS A 1 123 ? 14.268 5.615 11.625 1.00 87.06 123 LYS A N 1
ATOM 929 C CA . LYS A 1 123 ? 14.094 4.928 10.330 1.00 87.06 123 LYS A CA 1
ATOM 930 C C . LYS A 1 123 ? 12.960 3.893 10.346 1.00 87.06 123 LYS A C 1
ATOM 932 O O . LYS A 1 123 ? 12.213 3.780 9.381 1.00 87.06 123 LYS A O 1
ATOM 937 N N . GLN A 1 124 ? 12.807 3.174 11.458 1.00 86.94 124 GLN A N 1
ATOM 938 C CA . GLN A 1 124 ? 11.750 2.182 11.639 1.00 86.94 124 GLN A CA 1
ATOM 939 C C . GLN A 1 124 ? 10.334 2.779 11.645 1.00 86.94 124 GLN A C 1
ATOM 941 O O . GLN A 1 124 ? 9.424 2.172 11.089 1.00 86.94 124 GLN A O 1
ATOM 946 N N . LEU A 1 125 ? 10.126 3.947 12.258 1.00 89.75 125 LEU A N 1
ATOM 947 C CA . LEU A 1 125 ? 8.832 4.627 12.233 1.00 89.75 125 LEU A CA 1
ATOM 948 C C . LEU A 1 125 ? 8.492 5.099 10.818 1.00 89.75 125 LEU A C 1
ATOM 950 O O . LEU A 1 125 ? 7.347 4.934 10.410 1.00 89.75 125 LEU A O 1
ATOM 954 N N . SER A 1 126 ? 9.463 5.594 10.048 1.00 91.62 126 SER A N 1
ATOM 955 C CA . SER A 1 126 ? 9.233 5.962 8.645 1.00 91.62 126 SER A CA 1
ATOM 956 C C . SER A 1 126 ? 8.859 4.748 7.789 1.00 91.62 126 SER A C 1
ATOM 958 O O . SER A 1 126 ? 7.907 4.832 7.022 1.00 91.62 126 SER A O 1
ATOM 960 N N . ILE A 1 127 ? 9.539 3.604 7.966 1.00 92.75 127 ILE A N 1
ATOM 961 C CA . ILE A 1 127 ? 9.200 2.343 7.271 1.00 92.75 127 ILE A CA 1
ATOM 962 C C . ILE A 1 127 ? 7.770 1.903 7.603 1.00 92.75 127 ILE A C 1
ATOM 964 O O . ILE A 1 127 ? 7.009 1.535 6.714 1.00 92.75 127 ILE A O 1
ATOM 968 N N . ILE A 1 128 ? 7.379 1.954 8.880 1.00 93.44 128 ILE A N 1
ATOM 969 C CA . ILE A 1 128 ? 6.018 1.572 9.276 1.00 93.44 128 ILE A CA 1
ATOM 970 C C . ILE A 1 128 ? 4.987 2.518 8.652 1.00 93.44 128 ILE A C 1
ATOM 972 O O . ILE A 1 128 ? 3.966 2.049 8.155 1.00 93.44 128 ILE A O 1
ATOM 976 N N . LEU A 1 129 ? 5.243 3.830 8.648 1.00 94.81 129 LEU A N 1
ATOM 977 C CA . LEU A 1 129 ? 4.330 4.796 8.040 1.00 94.81 129 LEU A CA 1
ATOM 978 C C . LEU A 1 129 ? 4.179 4.568 6.532 1.00 94.81 129 LEU A C 1
ATOM 980 O O . LEU A 1 129 ? 3.056 4.565 6.032 1.00 94.81 129 LEU A O 1
ATOM 984 N N . GLU A 1 130 ? 5.284 4.323 5.822 1.00 95.38 130 GLU A N 1
ATOM 985 C CA . GLU A 1 130 ? 5.265 3.960 4.400 1.00 95.38 130 GLU A CA 1
ATOM 986 C C . GLU A 1 130 ? 4.373 2.737 4.168 1.00 95.38 130 GLU A C 1
ATOM 988 O O . GLU A 1 130 ? 3.480 2.764 3.324 1.00 95.38 130 GLU A O 1
ATOM 993 N N . GLN A 1 131 ? 4.555 1.681 4.961 1.00 95.94 131 GLN A N 1
ATOM 994 C CA . GLN A 1 131 ? 3.769 0.457 4.835 1.00 95.94 131 GLN A CA 1
ATOM 995 C C . GLN A 1 131 ? 2.280 0.670 5.128 1.00 95.94 131 GLN A C 1
ATOM 997 O O . GLN A 1 131 ? 1.445 0.085 4.438 1.00 95.94 131 GLN A O 1
ATOM 1002 N N . ILE A 1 132 ? 1.925 1.505 6.113 1.00 97.00 132 ILE A N 1
ATOM 1003 C CA . ILE A 1 132 ? 0.521 1.847 6.387 1.00 97.00 132 ILE A CA 1
ATOM 1004 C C . ILE A 1 132 ? -0.098 2.535 5.164 1.00 97.00 132 ILE A C 1
ATOM 1006 O O . ILE A 1 132 ? -1.181 2.145 4.724 1.00 97.00 132 ILE A O 1
ATOM 1010 N N . TRP A 1 133 ? 0.605 3.507 4.574 1.00 98.31 133 TRP A N 1
ATOM 1011 C CA . TRP A 1 133 ? 0.139 4.194 3.372 1.00 98.31 133 TRP A CA 1
ATOM 1012 C C . TRP A 1 133 ? -0.031 3.254 2.180 1.00 98.31 133 TRP A C 1
ATOM 1014 O O . TRP A 1 133 ? -1.054 3.307 1.498 1.00 98.31 133 TRP A O 1
ATOM 1024 N N . LEU A 1 134 ? 0.929 2.362 1.940 1.00 97.81 134 LEU A N 1
ATOM 1025 C CA . LEU A 1 134 ? 0.855 1.412 0.829 1.00 97.81 134 LEU A CA 1
ATOM 1026 C C . LEU A 1 134 ? -0.267 0.381 1.015 1.00 97.81 134 LEU A C 1
ATOM 1028 O O . LEU A 1 134 ? -0.921 0.021 0.038 1.00 97.81 134 LEU A O 1
ATOM 1032 N N . GLN A 1 135 ? -0.548 -0.048 2.250 1.00 97.81 135 GLN A N 1
ATOM 1033 C CA . GLN A 1 135 ? -1.705 -0.902 2.540 1.00 97.81 135 GLN A CA 1
ATOM 1034 C C . GLN A 1 135 ? -3.031 -0.176 2.291 1.00 97.81 135 GLN A C 1
ATOM 1036 O O . GLN A 1 135 ? -3.906 -0.723 1.627 1.00 97.81 135 GLN A O 1
ATOM 1041 N N . ALA A 1 136 ? -3.167 1.076 2.732 1.00 98.50 136 ALA A N 1
ATOM 1042 C CA . ALA A 1 136 ? -4.359 1.869 2.430 1.00 98.50 136 ALA A CA 1
ATOM 1043 C C . ALA A 1 136 ? -4.540 2.075 0.914 1.00 98.50 136 ALA A C 1
ATOM 1045 O O . ALA A 1 136 ? -5.652 1.954 0.400 1.00 98.50 136 ALA A O 1
ATOM 1046 N N . ALA A 1 137 ? -3.451 2.327 0.180 1.00 98.62 137 ALA A N 1
ATOM 1047 C CA . ALA A 1 137 ? -3.486 2.446 -1.275 1.00 98.62 137 ALA A CA 1
ATOM 1048 C C . ALA A 1 137 ? -3.994 1.165 -1.956 1.00 98.62 137 ALA A C 1
ATOM 1050 O O . ALA A 1 137 ? -4.810 1.251 -2.867 1.00 98.62 137 ALA A O 1
ATOM 1051 N N . GLU A 1 138 ? -3.541 -0.010 -1.511 1.00 97.75 138 GLU A N 1
ATOM 1052 C CA . GLU A 1 138 ? -3.974 -1.321 -2.022 1.00 97.75 138 GLU A CA 1
ATOM 1053 C C . GLU A 1 138 ? -5.484 -1.518 -1.861 1.00 97.75 138 GLU A C 1
ATOM 1055 O O . GLU A 1 138 ? -6.162 -1.830 -2.840 1.00 97.75 138 GLU A O 1
ATOM 1060 N N . LEU A 1 139 ? -6.025 -1.191 -0.689 1.00 98.50 139 LEU A N 1
ATOM 1061 C CA . LEU A 1 139 ? -7.462 -1.259 -0.418 1.00 98.50 139 LEU A CA 1
ATOM 1062 C C . LEU A 1 139 ? -8.265 -0.238 -1.243 1.00 98.50 139 LEU A C 1
ATOM 1064 O O . LEU A 1 139 ? -9.344 -0.546 -1.748 1.00 98.50 139 LEU A O 1
ATOM 1068 N N . PHE A 1 140 ? -7.749 0.981 -1.432 1.00 98.69 140 PHE A N 1
ATOM 1069 C CA . PHE A 1 140 ? -8.408 1.973 -2.288 1.00 98.69 140 PHE A CA 1
ATOM 1070 C C . PHE A 1 140 ? -8.401 1.582 -3.770 1.00 98.69 140 PHE A C 1
ATOM 1072 O O . PHE A 1 140 ? -9.366 1.881 -4.473 1.00 98.69 140 PHE A O 1
ATOM 1079 N N . ILE A 1 141 ? -7.350 0.909 -4.248 1.00 98.25 141 ILE A N 1
ATOM 1080 C CA . ILE A 1 141 ? -7.292 0.349 -5.607 1.00 98.25 141 ILE A CA 1
ATOM 1081 C C . ILE A 1 141 ? -8.376 -0.720 -5.782 1.00 98.25 141 ILE A C 1
ATOM 1083 O O . ILE A 1 141 ? -9.104 -0.677 -6.772 1.00 98.25 141 ILE A O 1
ATOM 1087 N N . GLU A 1 142 ? -8.540 -1.624 -4.812 1.00 97.31 142 GLU A N 1
ATOM 1088 C CA . GLU A 1 142 ? -9.610 -2.637 -4.821 1.00 97.31 142 GLU A CA 1
ATOM 1089 C C . GLU A 1 142 ? -11.007 -2.003 -4.861 1.00 97.31 142 GLU A C 1
ATOM 1091 O O . GLU A 1 142 ? -11.880 -2.449 -5.604 1.00 97.31 142 GLU A O 1
ATOM 1096 N N . LEU A 1 143 ? -11.190 -0.898 -4.137 1.00 97.69 143 LEU A N 1
ATOM 1097 C CA . LEU A 1 143 ? -12.418 -0.101 -4.126 1.00 97.69 143 LEU A CA 1
ATOM 1098 C C . LEU A 1 143 ? -12.606 0.802 -5.357 1.00 97.69 143 LEU A C 1
ATOM 1100 O O . LEU A 1 143 ? -13.564 1.573 -5.393 1.00 97.69 143 LEU A O 1
ATOM 1104 N N . GLN A 1 144 ? -11.704 0.772 -6.346 1.00 97.81 144 GLN A N 1
ATOM 1105 C CA . GLN A 1 144 ? -11.732 1.656 -7.525 1.00 97.81 144 GLN A CA 1
ATOM 1106 C C . GLN A 1 144 ? -11.640 3.161 -7.181 1.00 97.81 144 GLN A C 1
ATOM 1108 O O . GLN A 1 144 ? -11.936 4.040 -7.996 1.00 97.81 144 GLN A O 1
ATOM 1113 N N . ARG A 1 145 ? -11.171 3.493 -5.974 1.00 98.25 145 ARG A N 1
ATOM 1114 C CA . ARG A 1 145 ? -11.011 4.859 -5.453 1.00 98.25 145 ARG A CA 1
ATOM 1115 C C . ARG A 1 145 ? -9.635 5.409 -5.815 1.00 98.25 145 ARG A C 1
ATOM 1117 O O . ARG 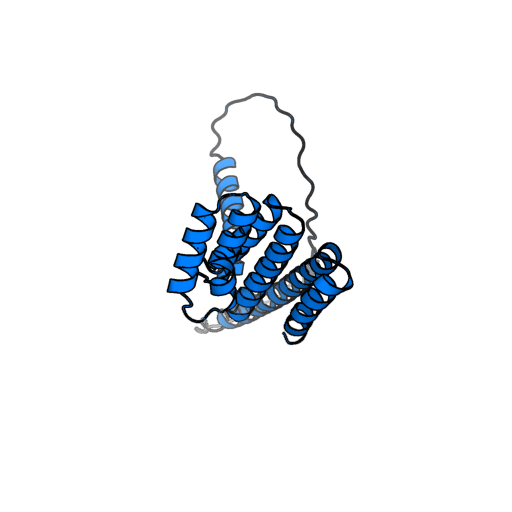A 1 145 ? -8.732 5.567 -4.994 1.00 98.25 145 ARG A O 1
ATOM 1124 N N . THR A 1 146 ? -9.463 5.685 -7.105 1.00 97.94 146 THR A N 1
ATOM 1125 C CA . THR A 1 146 ? -8.160 6.030 -7.702 1.00 97.94 146 THR A CA 1
ATOM 1126 C C . THR A 1 146 ? -7.560 7.354 -7.221 1.00 97.94 146 THR A C 1
ATOM 1128 O O . THR A 1 146 ? -6.353 7.556 -7.379 1.00 97.94 146 THR A O 1
ATOM 1131 N N . LYS A 1 147 ? -8.359 8.274 -6.665 1.00 98.31 147 LYS A N 1
ATOM 1132 C CA . LYS A 1 147 ? -7.860 9.550 -6.125 1.00 98.31 147 LYS A CA 1
ATOM 1133 C C . LYS A 1 147 ? -7.188 9.329 -4.774 1.00 98.31 147 LYS A C 1
ATOM 1135 O O . LYS A 1 147 ? -6.057 9.756 -4.570 1.00 98.31 147 LYS A O 1
ATOM 1140 N N . GLU A 1 148 ? -7.858 8.602 -3.893 1.00 98.44 148 GLU A N 1
ATOM 1141 C CA . GLU A 1 148 ? -7.387 8.258 -2.557 1.00 98.44 148 GLU A CA 1
ATOM 1142 C C . GLU A 1 148 ? -6.182 7.321 -2.621 1.00 98.44 148 GLU A C 1
ATOM 1144 O O . GLU A 1 148 ? -5.178 7.577 -1.963 1.00 98.44 148 GLU A O 1
ATOM 1149 N N . ALA A 1 149 ? -6.214 6.318 -3.505 1.00 98.50 149 ALA A N 1
ATOM 1150 C CA . ALA A 1 149 ? -5.050 5.476 -3.772 1.00 98.50 149 ALA A CA 1
ATOM 1151 C C . ALA A 1 149 ? -3.827 6.305 -4.202 1.00 98.50 149 ALA A C 1
ATOM 1153 O O . ALA A 1 149 ? -2.727 6.115 -3.686 1.00 98.50 149 ALA A O 1
ATOM 1154 N N . SER A 1 150 ? -4.023 7.265 -5.114 1.00 98.25 150 SER A N 1
ATOM 1155 C CA . SER A 1 150 ? -2.956 8.161 -5.576 1.00 98.25 150 SER A CA 1
ATOM 1156 C C . SER A 1 150 ? -2.378 9.005 -4.448 1.00 98.25 150 SER A C 1
ATOM 1158 O O . SER A 1 150 ? -1.166 9.202 -4.404 1.00 98.25 150 SER A O 1
ATOM 1160 N N . PHE A 1 151 ? -3.235 9.500 -3.554 1.00 98.31 151 PHE A N 1
ATOM 1161 C CA . PHE A 1 151 ? -2.817 10.264 -2.386 1.00 98.31 151 PHE A CA 1
ATOM 1162 C C . PHE A 1 151 ? -1.955 9.406 -1.454 1.00 98.31 151 PHE A C 1
ATOM 1164 O O . PHE A 1 151 ? -0.830 9.783 -1.149 1.00 98.31 151 PHE A O 1
ATOM 1171 N N . CYS A 1 152 ? -2.416 8.208 -1.090 1.00 98.31 152 CYS A N 1
ATOM 1172 C CA . CYS A 1 152 ? -1.657 7.303 -0.227 1.00 98.31 152 CYS A CA 1
ATOM 1173 C C . CYS A 1 152 ? -0.287 6.928 -0.821 1.00 98.31 152 CYS A C 1
ATOM 1175 O O . CYS A 1 152 ? 0.718 6.930 -0.115 1.00 98.31 152 CYS A O 1
ATOM 1177 N N . ILE A 1 153 ? -0.213 6.665 -2.130 1.00 98.06 153 ILE A N 1
ATOM 1178 C CA . ILE A 1 153 ? 1.061 6.387 -2.815 1.00 98.06 153 ILE A CA 1
ATOM 1179 C C . ILE A 1 153 ? 1.989 7.606 -2.781 1.00 98.06 153 ILE A C 1
ATOM 1181 O O . ILE A 1 153 ? 3.199 7.451 -2.617 1.00 98.06 153 ILE A O 1
ATOM 1185 N N . GLN A 1 154 ? 1.446 8.814 -2.938 1.00 97.50 154 GLN A N 1
ATOM 1186 C CA . GLN A 1 154 ? 2.227 10.048 -2.875 1.00 97.50 154 GLN A CA 1
ATOM 1187 C C . GLN A 1 154 ? 2.804 10.282 -1.473 1.00 97.50 154 GLN A C 1
ATOM 1189 O O . GLN A 1 154 ? 3.979 10.631 -1.354 1.00 97.50 154 GLN A O 1
ATOM 1194 N N . GLU A 1 155 ? 2.018 10.029 -0.427 1.00 97.00 155 GLU A N 1
ATOM 1195 C CA . GLU A 1 155 ? 2.482 10.119 0.958 1.00 97.00 155 GLU A CA 1
ATOM 1196 C C . GLU A 1 155 ? 3.576 9.084 1.249 1.00 97.00 155 GLU A C 1
ATOM 1198 O O . GLU A 1 155 ? 4.617 9.437 1.801 1.00 97.00 155 GLU A O 1
ATOM 1203 N N . ALA A 1 156 ? 3.428 7.837 0.791 1.00 96.62 156 ALA A N 1
ATOM 1204 C CA . ALA A 1 156 ? 4.489 6.831 0.890 1.00 96.62 156 ALA A CA 1
ATOM 1205 C C . ALA A 1 156 ? 5.771 7.263 0.147 1.00 96.62 156 ALA A C 1
ATOM 1207 O O . ALA A 1 156 ? 6.874 7.187 0.691 1.00 96.62 156 ALA A O 1
ATOM 1208 N N . ALA A 1 157 ? 5.633 7.799 -1.070 1.00 95.69 157 ALA A N 1
ATOM 1209 C CA . ALA A 1 157 ? 6.753 8.293 -1.870 1.00 95.69 157 ALA A CA 1
ATOM 1210 C C . ALA A 1 157 ? 7.464 9.503 -1.237 1.00 95.69 157 ALA A C 1
ATOM 1212 O O . ALA A 1 157 ? 8.644 9.728 -1.504 1.00 95.69 157 ALA A O 1
ATOM 1213 N N . SER A 1 158 ? 6.770 10.284 -0.403 1.00 95.12 158 SER A N 1
ATOM 1214 C CA . SER A 1 158 ? 7.382 11.389 0.347 1.00 95.12 158 SER A CA 1
ATOM 1215 C C . SER A 1 158 ? 8.384 10.899 1.402 1.00 95.12 158 SER A C 1
ATOM 1217 O O . SER A 1 158 ? 9.327 11.616 1.735 1.00 95.12 158 SER A O 1
ATOM 1219 N N . LEU A 1 159 ? 8.206 9.662 1.884 1.00 92.62 159 LEU A N 1
ATOM 1220 C CA . LEU A 1 159 ? 9.091 8.999 2.840 1.00 92.62 159 LEU A CA 1
ATOM 1221 C C . LEU A 1 159 ? 10.249 8.310 2.118 1.00 92.62 159 LEU A C 1
ATOM 1223 O O . LEU A 1 159 ? 11.411 8.500 2.476 1.00 92.62 159 LEU A O 1
ATOM 1227 N N . PHE A 1 160 ? 9.926 7.534 1.080 1.00 90.56 160 PHE A N 1
ATOM 1228 C CA . PHE A 1 160 ? 10.893 6.769 0.297 1.00 90.56 160 PHE A CA 1
ATOM 1229 C C . PHE A 1 160 ? 10.584 6.900 -1.195 1.00 90.56 160 PHE A C 1
ATOM 1231 O O . PHE A 1 160 ? 9.824 6.129 -1.781 1.00 90.56 160 PHE A O 1
ATOM 1238 N N . SER A 1 161 ? 11.210 7.891 -1.829 1.00 83.25 161 SER A N 1
ATOM 1239 C CA . SER A 1 161 ? 10.906 8.294 -3.209 1.00 83.25 161 SER A CA 1
ATOM 1240 C C . SER A 1 161 ? 11.195 7.231 -4.272 1.00 83.25 161 SER A C 1
ATOM 1242 O O . SER A 1 161 ? 10.586 7.273 -5.340 1.00 83.25 161 SER A O 1
ATOM 1244 N N . VAL A 1 162 ? 12.089 6.278 -3.986 1.00 80.06 162 VAL A N 1
ATOM 1245 C CA . VAL A 1 162 ? 12.510 5.203 -4.906 1.00 80.06 162 VAL A CA 1
ATOM 1246 C C . VAL A 1 162 ? 12.346 3.823 -4.251 1.00 80.06 162 VAL A C 1
ATOM 1248 O O . VAL A 1 162 ? 13.219 2.960 -4.317 1.00 80.06 162 VAL A O 1
ATOM 1251 N N . SER A 1 163 ? 11.230 3.619 -3.552 1.00 90.50 163 SER A N 1
ATOM 1252 C CA . SER A 1 163 ? 10.857 2.308 -3.017 1.00 90.50 163 SER A CA 1
ATOM 1253 C C . SER A 1 163 ? 10.228 1.441 -4.110 1.00 90.50 163 SER A C 1
ATOM 1255 O O . SER A 1 163 ? 9.321 1.877 -4.823 1.00 90.50 163 SER A O 1
ATOM 1257 N N . HIS A 1 164 ? 10.694 0.197 -4.248 1.00 93.12 164 HIS A N 1
ATOM 1258 C CA . HIS A 1 164 ? 10.113 -0.760 -5.195 1.00 93.12 164 HIS A CA 1
ATOM 1259 C C . HIS A 1 164 ? 8.630 -1.049 -4.902 1.00 93.12 164 HIS A C 1
ATOM 1261 O O . HIS A 1 164 ? 7.864 -1.271 -5.837 1.00 93.12 164 HIS A O 1
ATOM 1267 N N . ASP A 1 165 ? 8.207 -0.969 -3.636 1.00 94.25 165 ASP A N 1
ATOM 1268 C CA . ASP A 1 165 ? 6.802 -1.115 -3.253 1.00 94.25 165 ASP A CA 1
ATOM 1269 C C . ASP A 1 165 ? 5.966 0.091 -3.720 1.00 94.25 165 ASP A C 1
ATOM 1271 O O . ASP A 1 165 ? 4.864 -0.080 -4.242 1.00 94.25 165 ASP A O 1
ATOM 1275 N N . VAL A 1 166 ? 6.506 1.313 -3.623 1.00 96.50 166 VAL A N 1
ATOM 1276 C CA . VAL A 1 166 ? 5.871 2.529 -4.169 1.00 96.50 166 VAL A CA 1
ATOM 1277 C C . VAL A 1 166 ? 5.720 2.428 -5.690 1.00 96.50 166 VAL A C 1
ATOM 1279 O O . VAL A 1 166 ? 4.650 2.734 -6.218 1.00 96.50 166 VAL A O 1
ATOM 1282 N N . LEU A 1 167 ? 6.763 1.985 -6.401 1.00 95.88 167 LEU A N 1
ATOM 1283 C CA . LEU A 1 167 ? 6.717 1.787 -7.856 1.00 95.88 167 LEU A CA 1
ATOM 1284 C C . LEU A 1 167 ? 5.679 0.729 -8.244 1.00 95.88 167 LEU A C 1
ATOM 1286 O O . LEU A 1 167 ? 4.840 0.979 -9.107 1.00 95.88 167 LEU A O 1
ATOM 1290 N N . PHE A 1 168 ? 5.659 -0.408 -7.548 1.00 96.25 168 PHE A N 1
ATOM 1291 C CA . PHE A 1 168 ? 4.647 -1.440 -7.753 1.00 96.25 168 PHE A CA 1
ATOM 1292 C C . PHE A 1 168 ? 3.220 -0.897 -7.569 1.00 96.25 168 PHE A C 1
ATOM 1294 O O . PHE A 1 168 ? 2.349 -1.125 -8.408 1.00 96.25 168 PHE A O 1
ATOM 1301 N N . MET A 1 169 ? 2.975 -0.115 -6.516 1.00 97.38 169 MET A N 1
ATOM 1302 C CA . MET A 1 169 ? 1.657 0.474 -6.274 1.00 97.38 169 MET A CA 1
ATOM 1303 C C . MET A 1 169 ? 1.260 1.517 -7.329 1.00 97.38 169 MET A C 1
ATOM 1305 O O . MET A 1 169 ? 0.084 1.600 -7.686 1.00 97.38 169 MET A O 1
ATOM 1309 N N . ARG A 1 170 ? 2.218 2.276 -7.882 1.00 97.12 170 ARG A N 1
ATOM 1310 C CA . ARG A 1 170 ? 1.971 3.152 -9.044 1.00 97.12 170 ARG A CA 1
ATOM 1311 C C . ARG A 1 170 ? 1.554 2.353 -10.275 1.00 97.12 170 ARG A C 1
ATOM 1313 O O . ARG A 1 170 ? 0.620 2.769 -10.957 1.00 97.12 170 ARG A O 1
ATOM 1320 N N . GLY A 1 171 ? 2.196 1.209 -10.516 1.00 96.94 171 GLY A N 1
ATOM 1321 C CA . GLY A 1 171 ? 1.828 0.297 -11.597 1.00 96.94 171 GLY A CA 1
ATOM 1322 C C . GLY A 1 171 ? 0.387 -0.197 -11.468 1.00 96.94 171 GLY A C 1
ATOM 1323 O O . GLY A 1 171 ? -0.413 0.000 -12.380 1.00 96.94 171 GLY A O 1
ATOM 1324 N N . ARG A 1 172 ? 0.006 -0.690 -10.283 1.00 97.56 172 ARG A N 1
ATOM 1325 C CA . ARG A 1 172 ? -1.373 -1.131 -10.004 1.00 97.56 172 ARG A CA 1
ATOM 1326 C C . ARG A 1 172 ? -2.407 -0.021 -10.161 1.00 97.56 172 ARG A C 1
ATOM 1328 O O . ARG A 1 172 ? -3.504 -0.242 -10.669 1.00 97.56 172 ARG A O 1
ATOM 1335 N N . LEU A 1 173 ? -2.076 1.193 -9.725 1.00 98.06 173 LEU A N 1
ATOM 1336 C CA . LEU A 1 173 ? -2.962 2.340 -9.902 1.00 98.06 173 LEU A CA 1
ATOM 1337 C C . LEU A 1 173 ? -3.138 2.6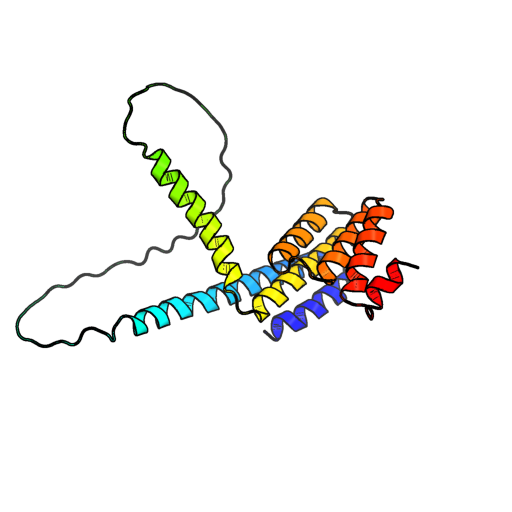96 -11.387 1.00 98.06 173 LEU A C 1
ATOM 1339 O O . LEU A 1 173 ? -4.233 3.088 -11.791 1.00 98.06 173 LEU A O 1
ATOM 1343 N N . ALA A 1 174 ? -2.082 2.571 -12.193 1.00 97.75 174 ALA A N 1
ATOM 1344 C CA . ALA A 1 174 ? -2.147 2.783 -13.634 1.00 97.75 174 ALA A CA 1
ATOM 1345 C C . ALA A 1 174 ? -3.008 1.715 -14.333 1.00 97.75 174 ALA A C 1
ATOM 1347 O O . ALA A 1 174 ? -3.844 2.083 -15.157 1.00 97.75 174 ALA A O 1
ATOM 1348 N N . GLU A 1 175 ? -2.915 0.437 -13.935 1.00 96.00 175 GLU A N 1
ATOM 1349 C CA . GLU A 1 175 ? -3.804 -0.632 -14.432 1.00 96.00 175 GLU A CA 1
ATOM 1350 C C . GLU A 1 175 ? -5.275 -0.294 -14.206 1.00 96.00 175 GLU A C 1
ATOM 1352 O O . GLU A 1 175 ? -6.077 -0.331 -15.137 1.00 96.00 175 GLU A O 1
ATOM 1357 N N . VAL A 1 176 ? -5.626 0.096 -12.978 1.00 96.94 176 VAL A N 1
ATOM 1358 C CA . VAL A 1 176 ? -7.007 0.445 -12.624 1.00 96.94 176 VAL A CA 1
ATOM 1359 C C . VAL A 1 176 ? -7.497 1.693 -13.367 1.00 96.94 176 VAL A C 1
ATOM 1361 O O . VAL A 1 176 ? -8.688 1.838 -13.633 1.00 96.94 176 VAL A O 1
ATOM 1364 N N . ARG A 1 177 ? -6.589 2.586 -13.770 1.00 97.19 177 ARG A N 1
ATOM 1365 C CA . ARG A 1 177 ? -6.901 3.735 -14.638 1.00 97.19 177 ARG A CA 1
ATOM 1366 C C . ARG A 1 177 ? -6.973 3.378 -16.128 1.00 97.19 177 ARG A C 1
ATOM 1368 O O . ARG A 1 177 ? -7.335 4.241 -16.924 1.00 97.19 177 ARG A O 1
ATOM 1375 N N . GLY A 1 178 ? -6.638 2.146 -16.507 1.00 96.06 178 GLY A N 1
ATOM 1376 C CA . GLY A 1 178 ? -6.577 1.684 -17.894 1.00 96.06 178 GLY A CA 1
ATOM 1377 C C . GLY A 1 178 ? -5.291 2.060 -18.640 1.00 96.06 178 GLY A C 1
ATOM 1378 O O . GLY A 1 178 ? -5.203 1.827 -19.844 1.00 96.06 178 GLY A O 1
ATOM 1379 N N . ASP A 1 179 ? -4.286 2.620 -17.961 1.00 96.56 179 ASP A N 1
ATOM 1380 C CA . ASP A 1 179 ? -2.981 2.945 -18.547 1.00 96.56 179 ASP A CA 1
ATOM 1381 C C . ASP A 1 179 ? -2.013 1.763 -18.407 1.00 96.56 179 ASP A C 1
ATOM 1383 O O . ASP A 1 179 ? -1.141 1.722 -17.537 1.00 96.56 179 ASP A O 1
ATOM 1387 N N . LEU A 1 180 ? -2.180 0.773 -19.283 1.00 95.50 180 LEU A N 1
ATOM 1388 C CA . LEU A 1 180 ? -1.375 -0.453 -19.267 1.00 95.50 180 LEU A CA 1
ATOM 1389 C C . LEU A 1 180 ? 0.102 -0.204 -19.609 1.00 95.50 180 LEU A C 1
ATOM 1391 O O . LEU A 1 180 ? 0.981 -0.921 -19.131 1.00 95.50 180 LEU A O 1
ATOM 1395 N N . ASN A 1 181 ? 0.389 0.816 -20.424 1.00 95.62 181 ASN A N 1
ATOM 1396 C CA . ASN A 1 181 ? 1.762 1.168 -20.787 1.00 95.62 181 ASN A CA 1
ATOM 1397 C C . ASN A 1 181 ? 2.487 1.805 -19.599 1.00 95.62 181 ASN A C 1
ATOM 1399 O O . ASN A 1 181 ? 3.609 1.408 -19.283 1.00 95.62 181 ASN A O 1
ATOM 1403 N N . GLY A 1 182 ? 1.832 2.749 -18.913 1.00 95.62 182 GLY A N 1
ATOM 1404 C CA . GLY A 1 182 ? 2.339 3.320 -17.670 1.00 95.62 182 GLY A CA 1
ATOM 1405 C C . GLY A 1 182 ? 2.506 2.261 -16.582 1.00 95.62 182 GLY A C 1
ATOM 1406 O O . GLY A 1 182 ? 3.535 2.236 -15.908 1.00 95.62 182 GLY A O 1
ATOM 1407 N N . ALA A 1 183 ? 1.552 1.331 -16.461 1.00 96.38 183 ALA A N 1
ATOM 1408 C CA . ALA A 1 183 ? 1.649 0.217 -15.522 1.00 96.38 183 ALA A CA 1
ATOM 1409 C C . ALA A 1 183 ? 2.908 -0.629 -15.752 1.00 96.38 183 ALA A C 1
ATOM 1411 O O . ALA A 1 183 ? 3.711 -0.800 -14.835 1.00 96.38 183 ALA A O 1
ATOM 1412 N N . ARG A 1 184 ? 3.121 -1.083 -16.996 1.00 95.19 184 ARG A N 1
ATOM 1413 C CA . ARG A 1 184 ? 4.303 -1.865 -17.382 1.00 95.19 184 ARG A CA 1
ATOM 1414 C C . ARG A 1 184 ? 5.603 -1.126 -17.078 1.00 95.19 184 ARG A C 1
ATOM 1416 O O . ARG A 1 184 ? 6.486 -1.715 -16.469 1.00 95.19 184 ARG A O 1
ATOM 1423 N N . HIS A 1 185 ? 5.692 0.157 -17.435 1.00 96.12 185 HIS A N 1
ATOM 1424 C CA . HIS A 1 185 ? 6.867 0.977 -17.134 1.00 96.12 185 HIS A CA 1
ATOM 1425 C C . HIS A 1 185 ? 7.200 0.966 -15.634 1.00 96.12 185 HIS A C 1
ATOM 1427 O O . HIS A 1 185 ? 8.340 0.705 -15.255 1.00 96.12 185 HIS A O 1
ATOM 1433 N N . PHE A 1 186 ? 6.209 1.198 -14.766 1.00 95.56 186 PHE A N 1
ATOM 1434 C CA . PHE A 1 186 ? 6.432 1.182 -13.318 1.00 95.56 186 PHE A CA 1
ATOM 1435 C C . PHE A 1 186 ? 6.836 -0.196 -12.785 1.00 95.56 186 PHE A C 1
ATOM 1437 O O . PHE A 1 186 ? 7.670 -0.276 -11.883 1.00 95.56 186 PHE A O 1
ATOM 1444 N N . TYR A 1 187 ? 6.272 -1.280 -13.320 1.00 95.62 187 TYR A N 1
ATOM 1445 C CA . TYR A 1 187 ? 6.658 -2.634 -12.921 1.00 95.62 187 TYR A CA 1
ATOM 1446 C C . TYR A 1 187 ? 8.070 -3.001 -13.359 1.00 95.62 187 TYR A C 1
ATOM 1448 O O . TYR A 1 187 ? 8.807 -3.589 -12.568 1.00 95.62 187 TYR A O 1
ATOM 1456 N N . ASP A 1 188 ? 8.470 -2.615 -14.570 1.00 94.44 188 ASP A N 1
ATOM 1457 C CA . ASP A 1 188 ? 9.832 -2.819 -15.056 1.00 94.44 188 ASP A CA 1
ATOM 1458 C C . ASP A 1 188 ? 10.831 -2.083 -14.147 1.00 94.44 188 ASP A C 1
ATOM 1460 O O . ASP A 1 188 ? 11.782 -2.695 -13.658 1.00 94.44 188 ASP A O 1
ATOM 1464 N N . GLU A 1 189 ? 10.576 -0.811 -13.813 1.00 94.31 189 GLU A N 1
ATOM 1465 C CA . GLU A 1 189 ? 11.397 -0.059 -12.850 1.00 94.31 189 GLU A CA 1
ATOM 1466 C C . GL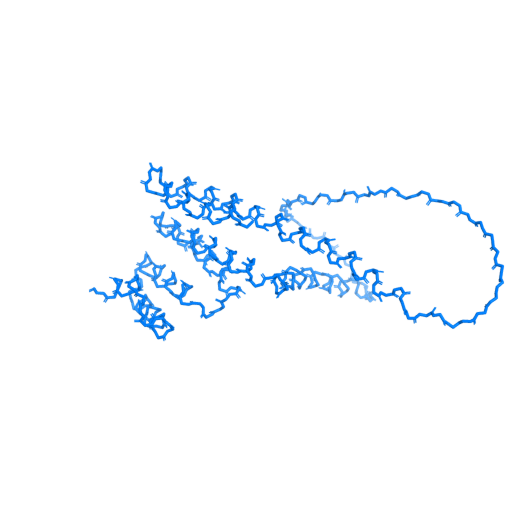U A 1 189 ? 11.436 -0.728 -11.466 1.00 94.31 189 GLU A C 1
ATOM 1468 O O . GLU A 1 189 ? 12.498 -0.833 -10.844 1.00 94.31 189 GLU A O 1
ATOM 1473 N N . ALA A 1 190 ? 10.295 -1.225 -10.981 1.00 94.19 190 ALA A N 1
ATOM 1474 C CA . ALA A 1 190 ? 10.219 -1.917 -9.699 1.00 94.19 190 ALA A CA 1
ATOM 1475 C C . ALA A 1 190 ? 11.032 -3.228 -9.697 1.00 94.19 190 ALA A C 1
ATOM 1477 O O . ALA A 1 190 ? 11.682 -3.541 -8.696 1.00 94.19 190 ALA A O 1
ATOM 1478 N N . LEU A 1 191 ? 11.057 -3.970 -10.812 1.00 93.69 191 LEU A N 1
ATOM 1479 C CA . LEU A 1 191 ? 11.881 -5.173 -10.973 1.00 93.69 191 LEU A CA 1
ATOM 1480 C C . LEU A 1 191 ? 13.373 -4.866 -11.054 1.00 93.69 191 LEU A C 1
ATOM 1482 O O . LEU A 1 191 ? 14.161 -5.647 -10.524 1.00 93.69 191 LEU A O 1
ATOM 1486 N N . VAL A 1 192 ? 13.782 -3.744 -11.659 1.00 93.88 192 VAL A N 1
ATOM 1487 C CA . VAL A 1 192 ? 15.195 -3.325 -11.623 1.00 93.88 192 VAL A CA 1
ATOM 1488 C C . VAL A 1 192 ? 15.666 -3.170 -10.172 1.00 93.88 192 VAL A C 1
ATOM 1490 O O . VAL A 1 192 ? 16.778 -3.575 -9.835 1.00 93.88 192 VAL A O 1
ATOM 1493 N N . MET A 1 193 ? 14.801 -2.646 -9.298 1.00 89.75 193 MET A N 1
ATOM 1494 C CA . MET A 1 193 ? 15.097 -2.454 -7.876 1.00 89.75 193 MET A CA 1
ATOM 1495 C C . MET A 1 193 ? 14.993 -3.750 -7.057 1.00 89.75 193 MET A C 1
ATOM 1497 O O . MET A 1 193 ? 15.816 -3.984 -6.171 1.00 89.75 193 MET A O 1
ATOM 1501 N N . ASN A 1 194 ? 14.002 -4.603 -7.341 1.00 88.38 194 ASN A N 1
ATOM 1502 C CA . ASN A 1 194 ? 13.817 -5.897 -6.679 1.00 88.38 194 ASN A CA 1
ATOM 1503 C C . ASN A 1 194 ? 13.554 -7.032 -7.693 1.00 88.38 194 ASN A C 1
ATOM 1505 O O . ASN A 1 194 ? 12.405 -7.453 -7.876 1.00 88.38 194 ASN A O 1
ATOM 1509 N N . PRO A 1 195 ? 14.619 -7.609 -8.286 1.00 87.44 195 PRO A N 1
ATOM 1510 C CA . PRO A 1 195 ? 14.494 -8.607 -9.355 1.00 87.44 195 PRO A CA 1
ATOM 1511 C C . PRO A 1 195 ? 13.865 -9.940 -8.932 1.00 87.44 195 PRO A C 1
ATOM 1513 O O . PRO A 1 195 ? 13.578 -10.782 -9.776 1.00 87.44 195 PRO A O 1
ATOM 1516 N N . ARG A 1 196 ? 13.704 -10.185 -7.625 1.00 86.56 196 ARG A N 1
ATOM 1517 C CA . ARG A 1 196 ? 13.169 -11.445 -7.077 1.00 86.56 196 ARG A CA 1
ATOM 1518 C C . ARG A 1 196 ? 11.728 -11.314 -6.588 1.00 86.56 196 ARG A C 1
ATOM 1520 O O . ARG A 1 196 ? 11.216 -12.238 -5.958 1.00 86.56 196 ARG A O 1
ATOM 1527 N N . SER A 1 197 ? 11.077 -10.179 -6.835 1.00 86.12 197 SER A N 1
ATOM 1528 C CA . SER A 1 197 ? 9.710 -9.952 -6.378 1.00 86.12 197 SER A CA 1
ATOM 1529 C C . SER A 1 197 ? 8.706 -10.758 -7.200 1.00 86.12 197 SER A C 1
ATOM 1531 O O . SER A 1 197 ? 8.331 -10.372 -8.306 1.00 86.12 197 SER A O 1
ATOM 1533 N N . ALA A 1 198 ? 8.233 -11.871 -6.634 1.00 85.88 198 ALA A N 1
ATOM 1534 C CA . ALA A 1 198 ? 7.162 -12.669 -7.231 1.00 85.88 198 ALA A CA 1
ATOM 1535 C C . ALA A 1 198 ? 5.882 -11.848 -7.446 1.00 85.88 198 ALA A C 1
ATOM 1537 O O . ALA A 1 198 ? 5.256 -11.976 -8.493 1.00 85.88 198 ALA A O 1
ATOM 1538 N N . LYS A 1 199 ? 5.556 -10.948 -6.502 1.00 86.69 199 LYS A N 1
ATOM 1539 C CA . LYS A 1 199 ? 4.376 -10.074 -6.584 1.00 86.69 199 LYS A CA 1
ATOM 1540 C C . LYS A 1 199 ? 4.420 -9.180 -7.827 1.00 86.69 199 LYS A C 1
ATOM 1542 O O . LYS A 1 199 ? 3.411 -9.031 -8.493 1.00 86.69 199 LYS A O 1
ATOM 1547 N N . ILE A 1 200 ? 5.578 -8.603 -8.161 1.00 84.50 200 ILE A N 1
ATOM 1548 C CA . ILE A 1 200 ? 5.701 -7.745 -9.353 1.00 84.50 200 ILE A CA 1
ATOM 1549 C C . ILE A 1 200 ? 5.649 -8.591 -10.634 1.00 84.50 200 ILE A C 1
ATOM 1551 O O . ILE A 1 200 ? 4.997 -8.202 -11.598 1.00 84.50 200 ILE A O 1
ATOM 1555 N N . MET A 1 201 ? 6.299 -9.760 -10.640 1.00 84.00 201 MET A N 1
ATOM 1556 C CA . MET A 1 201 ? 6.313 -10.647 -11.809 1.00 84.00 201 MET A CA 1
ATOM 1557 C C . MET A 1 201 ? 4.918 -11.159 -12.187 1.00 84.00 201 MET A C 1
ATOM 1559 O O . MET A 1 201 ? 4.631 -11.263 -13.373 1.00 84.00 201 MET A O 1
ATOM 1563 N N . GLU A 1 202 ? 4.046 -11.434 -11.214 1.00 87.00 202 GLU A N 1
ATOM 1564 C CA . GLU A 1 202 ? 2.665 -11.876 -11.464 1.00 87.00 202 GLU A CA 1
ATOM 1565 C C . GLU A 1 202 ? 1.857 -10.871 -12.302 1.00 87.00 202 GLU A C 1
ATOM 1567 O O . GLU A 1 202 ? 1.074 -11.280 -13.150 1.00 87.00 202 GLU A O 1
ATOM 1572 N N . HIS A 1 203 ? 2.091 -9.568 -12.126 1.00 81.69 203 HIS A N 1
ATOM 1573 C CA . HIS A 1 203 ? 1.380 -8.506 -12.849 1.00 81.69 203 HIS A CA 1
ATOM 1574 C C . HIS A 1 203 ? 1.935 -8.213 -14.259 1.00 81.69 203 HIS A C 1
ATOM 1576 O O . HIS A 1 203 ? 1.360 -7.416 -14.999 1.00 81.69 203 HIS A O 1
ATOM 1582 N N . LEU A 1 204 ? 3.063 -8.817 -14.648 1.00 78.38 204 LEU A N 1
ATOM 1583 C CA . LEU A 1 204 ? 3.695 -8.604 -15.959 1.00 78.38 204 LEU A CA 1
ATOM 1584 C C . LEU A 1 204 ? 3.410 -9.715 -16.984 1.00 78.38 204 LEU A C 1
ATOM 1586 O O . LEU A 1 204 ? 3.724 -9.518 -18.167 1.00 78.38 204 LEU A O 1
ATOM 1590 N N . VAL A 1 205 ? 2.863 -10.849 -16.527 1.00 60.53 205 VAL A N 1
ATOM 1591 C CA . VAL A 1 205 ? 2.511 -12.044 -17.319 1.00 60.53 205 VAL A CA 1
ATOM 1592 C C . VAL A 1 205 ? 1.105 -11.911 -17.888 1.00 60.53 205 VAL A C 1
ATOM 1594 O O . VAL A 1 205 ? 0.957 -12.186 -19.099 1.00 60.53 205 VAL A O 1
#

Organism: Scyliorhinus torazame (NCBI:txid75743)

Sequence (205 aa):
MLALNLLFTKVKLEAVHKGPEEALETCKDMLNMWQIAHASHFSDCDKESSLAEGALTEKRSTVQSSVAEGTVAEKRSVHHLTFPDFHEADSGSLRVPSIAASRIELAMSDVSAQSITVKHAPKQLSIILEQIWLQAAELFIELQRTKEASFCIQEAASLFSVSHDVLFMRGRLAEVRGDLNGARHFYDEALVMNPRSAKIMEHLV

pLDDT: mean 72.69, std 26.28, range [27.48, 98.69]

Radius of gyration: 24.9 Å; chains: 1; bounding box: 50×66×68 Å

Secondary structure (DSSP, 8-state):
-HHHHHHHHHHHHHHHHT-HHHHHHHHHHHHHHHHHHHHHHHHHHHHHHHHHTTSS--------------------------PPPP------------HHHHHHHHHHHHHHHHHHHHHTS-HHHHHHHHHHHHHHHHHHHHTT-HHHHHHHHHHHHHH-TT-HHHHHHHHHHHHHTT-HHHHHHHHHHHHHH-TT-HHHHHTT-